Protein AF-X8AHT6-F1 (afdb_monomer_lite)

Structure (mmCIF, N/CA/C/O backbone):
data_AF-X8AHT6-F1
#
_entry.id   AF-X8AHT6-F1
#
loop_
_atom_site.group_PDB
_atom_site.id
_atom_site.type_symbol
_atom_site.label_atom_id
_atom_site.label_alt_id
_atom_site.label_comp_id
_atom_site.label_asym_id
_atom_site.label_entity_id
_atom_site.label_seq_id
_atom_site.pdbx_PDB_ins_code
_atom_site.Cartn_x
_atom_site.Cartn_y
_atom_site.Cartn_z
_atom_site.occupancy
_atom_site.B_iso_or_equiv
_atom_site.auth_seq_id
_atom_site.auth_comp_id
_atom_site.auth_asym_id
_atom_site.auth_atom_id
_atom_site.pdbx_PDB_model_num
ATOM 1 N N . MET A 1 1 ? -13.098 -7.700 14.464 1.00 68.19 1 MET A N 1
ATOM 2 C CA . MET A 1 1 ? -12.320 -6.546 14.954 1.00 68.19 1 MET A CA 1
ATOM 3 C C . MET A 1 1 ? -13.299 -5.420 15.239 1.00 68.19 1 MET A C 1
ATOM 5 O O . MET A 1 1 ? -14.222 -5.259 14.447 1.00 68.19 1 MET A O 1
ATOM 9 N N . ASP A 1 2 ? -13.173 -4.730 16.371 1.00 85.50 2 ASP A N 1
ATOM 10 C CA . ASP A 1 2 ? -14.051 -3.605 16.719 1.00 85.50 2 ASP A CA 1
ATOM 11 C C . ASP A 1 2 ? -13.614 -2.294 16.030 1.00 85.50 2 ASP A C 1
ATOM 13 O O . ASP A 1 2 ? -12.511 -2.181 15.488 1.00 85.50 2 ASP A O 1
ATOM 17 N N . THR A 1 3 ? -14.521 -1.315 15.998 1.00 87.50 3 THR A N 1
ATOM 18 C CA . THR A 1 3 ? -14.317 -0.032 15.306 1.00 87.50 3 THR A CA 1
ATOM 19 C C . THR A 1 3 ? -13.232 0.820 15.963 1.00 87.50 3 THR A C 1
ATOM 21 O O . THR A 1 3 ? -12.487 1.497 15.257 1.00 87.50 3 THR A O 1
ATOM 24 N N . GLU A 1 4 ? -13.118 0.789 17.293 1.00 89.31 4 GLU A N 1
ATOM 25 C CA . GLU A 1 4 ? -12.125 1.579 18.032 1.00 89.31 4 GLU A CA 1
ATOM 26 C C . GLU A 1 4 ? -10.701 1.088 17.757 1.00 89.31 4 GLU A C 1
ATOM 28 O O . GLU A 1 4 ? -9.827 1.891 17.431 1.00 89.31 4 GLU A O 1
ATOM 33 N N . SER A 1 5 ? -10.472 -0.228 17.778 1.00 87.12 5 SER A N 1
ATOM 34 C CA . SER A 1 5 ? -9.174 -0.818 17.433 1.00 87.12 5 SER A CA 1
ATOM 35 C C . SER A 1 5 ? -8.767 -0.471 16.003 1.00 87.12 5 SER A C 1
ATOM 37 O O . SER A 1 5 ? -7.596 -0.205 15.737 1.00 87.12 5 SER A O 1
ATOM 39 N N . TRP A 1 6 ? -9.728 -0.437 15.073 1.00 89.06 6 TRP A N 1
ATOM 40 C CA . TRP A 1 6 ? -9.459 -0.046 13.690 1.00 89.06 6 TRP A CA 1
ATOM 41 C C . TRP A 1 6 ? -9.088 1.436 13.559 1.00 89.06 6 TRP A C 1
ATOM 43 O O . TRP A 1 6 ? -8.184 1.777 12.800 1.00 89.06 6 TRP A O 1
ATOM 53 N N . GLN A 1 7 ? -9.736 2.320 14.322 1.00 90.38 7 GLN A N 1
ATOM 54 C CA . GLN A 1 7 ? -9.391 3.745 14.354 1.00 90.38 7 GLN A CA 1
ATOM 55 C C . GLN A 1 7 ? -7.998 3.985 14.942 1.00 90.38 7 GLN A C 1
ATOM 57 O O . GLN A 1 7 ? -7.235 4.784 14.401 1.00 90.38 7 GLN A O 1
ATOM 62 N N . LEU A 1 8 ? -7.641 3.268 16.011 1.00 91.56 8 LEU A N 1
ATOM 63 C CA . LEU A 1 8 ? -6.303 3.334 16.600 1.00 91.56 8 LEU A CA 1
ATOM 64 C C . LEU A 1 8 ? -5.229 2.849 15.620 1.00 91.56 8 LEU A C 1
ATOM 66 O O . LEU A 1 8 ? -4.181 3.485 15.500 1.00 91.56 8 LEU A O 1
ATOM 70 N N . LEU A 1 9 ? -5.501 1.768 14.882 1.00 90.31 9 LEU A N 1
ATOM 71 C CA . LEU A 1 9 ? -4.623 1.293 13.814 1.00 90.31 9 LEU A CA 1
ATOM 72 C C . LEU A 1 9 ? -4.476 2.341 12.703 1.00 90.31 9 LEU A C 1
ATOM 74 O O . LEU A 1 9 ? -3.355 2.626 12.286 1.00 90.31 9 LEU A O 1
ATOM 78 N N . GLU A 1 10 ? -5.581 2.927 12.231 1.00 92.56 10 GLU A N 1
ATOM 79 C CA . GLU A 1 10 ? -5.544 3.978 11.208 1.00 92.56 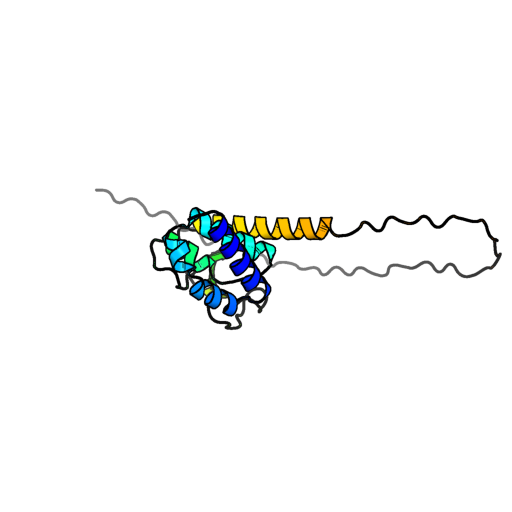10 GLU A CA 1
ATOM 80 C C . GLU A 1 10 ? -4.659 5.152 11.646 1.00 92.56 10 GLU A C 1
ATOM 82 O O . GLU A 1 10 ? -3.808 5.596 10.873 1.00 92.56 10 GLU A O 1
ATOM 87 N N . GLU A 1 11 ? -4.829 5.635 12.876 1.00 92.81 11 GLU A N 1
ATOM 88 C CA . GLU A 1 11 ? -4.050 6.754 13.406 1.00 92.81 11 GLU A CA 1
ATOM 89 C C . GLU A 1 11 ? -2.565 6.395 13.556 1.00 92.81 11 GLU A C 1
ATOM 91 O O . GLU A 1 11 ? -1.692 7.180 13.174 1.00 92.81 11 GLU A O 1
ATOM 96 N N . ALA A 1 12 ? -2.258 5.186 14.035 1.00 91.62 12 ALA A N 1
ATOM 97 C CA . ALA A 1 12 ? -0.885 4.698 14.130 1.00 91.62 12 ALA A CA 1
ATOM 98 C C . ALA A 1 12 ? -0.210 4.641 12.750 1.00 91.62 12 ALA A C 1
ATOM 100 O O . ALA A 1 12 ? 0.881 5.185 12.571 1.00 91.62 12 ALA A O 1
ATOM 101 N N . VAL A 1 13 ? -0.878 4.054 11.751 1.00 91.88 13 VAL A N 1
ATOM 102 C CA . VAL A 1 13 ? -0.367 3.968 10.374 1.00 91.88 13 VAL A CA 1
ATOM 103 C C . VAL A 1 13 ? -0.193 5.362 9.768 1.00 91.88 13 VAL A C 1
ATOM 105 O O . VAL A 1 13 ? 0.850 5.654 9.178 1.00 91.88 13 VAL A O 1
ATOM 108 N N . ARG A 1 14 ? -1.173 6.256 9.948 1.00 93.06 14 ARG A N 1
ATOM 109 C CA . ARG A 1 14 ? -1.113 7.648 9.479 1.00 93.06 14 ARG A CA 1
ATOM 110 C C . ARG A 1 14 ? 0.088 8.387 10.065 1.00 93.06 14 ARG A C 1
ATOM 112 O O . ARG A 1 14 ? 0.812 9.066 9.330 1.00 93.06 14 ARG A O 1
ATOM 119 N N . LYS A 1 15 ? 0.316 8.252 11.373 1.00 92.94 15 LYS A N 1
ATOM 120 C CA . LYS A 1 15 ? 1.453 8.862 12.065 1.00 92.94 15 LYS A CA 1
ATOM 121 C C . LYS A 1 15 ? 2.776 8.360 11.491 1.00 92.94 15 LYS A C 1
ATOM 123 O O . LYS A 1 15 ? 3.603 9.181 11.104 1.00 92.94 15 LYS A O 1
ATOM 128 N N . THR A 1 16 ? 2.933 7.044 11.350 1.00 92.19 16 THR A N 1
ATOM 129 C CA . THR A 1 16 ? 4.130 6.424 10.760 1.00 92.19 16 THR A CA 1
ATOM 130 C C . THR A 1 16 ? 4.391 6.934 9.342 1.00 92.19 16 THR A C 1
ATOM 132 O O . THR A 1 16 ? 5.509 7.337 9.025 1.00 92.19 16 THR A O 1
ATOM 135 N N . MET A 1 17 ? 3.357 7.002 8.498 1.00 92.81 17 MET A N 1
ATOM 136 C CA . MET A 1 17 ? 3.477 7.498 7.122 1.00 92.81 17 MET A CA 1
ATOM 137 C C . MET A 1 17 ? 3.821 8.986 7.045 1.00 92.81 17 MET A C 1
ATOM 139 O O . MET A 1 17 ? 4.443 9.410 6.079 1.00 92.81 17 MET A O 1
ATOM 143 N N . THR A 1 18 ? 3.468 9.787 8.048 1.00 90.69 18 THR A N 1
ATOM 144 C CA . THR A 1 18 ? 3.841 11.211 8.084 1.00 90.69 18 THR A CA 1
ATOM 145 C C . THR A 1 18 ? 5.335 11.406 8.377 1.00 90.69 18 THR A C 1
ATOM 147 O O . THR A 1 18 ? 5.903 12.432 8.008 1.00 90.69 18 THR A O 1
ATOM 150 N N . THR A 1 19 ? 5.983 10.432 9.024 1.00 88.69 19 THR A N 1
ATOM 151 C CA . THR A 1 19 ? 7.382 10.529 9.475 1.00 88.69 19 THR A CA 1
ATOM 152 C C . THR A 1 19 ? 8.367 9.665 8.691 1.00 88.69 19 THR A C 1
ATOM 154 O O . THR A 1 19 ? 9.566 9.909 8.782 1.00 88.69 19 THR A O 1
ATOM 157 N N . ALA A 1 20 ? 7.891 8.662 7.949 1.00 87.19 20 ALA A N 1
ATOM 158 C CA . ALA A 1 20 ? 8.721 7.703 7.226 1.00 87.19 20 ALA A CA 1
ATOM 159 C C . ALA A 1 20 ? 8.249 7.512 5.776 1.00 87.19 20 ALA A C 1
ATOM 161 O O . ALA A 1 20 ? 7.063 7.617 5.456 1.00 87.19 20 ALA A O 1
ATOM 162 N N . SER A 1 21 ? 9.190 7.182 4.892 1.00 85.50 21 SER A N 1
ATOM 163 C CA . SER A 1 21 ? 8.929 6.812 3.496 1.00 85.50 21 SER A CA 1
ATOM 164 C C . SER A 1 21 ? 9.966 5.793 3.012 1.00 85.50 21 SER A C 1
ATOM 166 O O . SER A 1 21 ? 10.922 5.490 3.727 1.00 85.50 21 SER A O 1
ATOM 168 N N . GLY A 1 22 ? 9.756 5.223 1.828 1.00 83.81 22 GLY A N 1
ATOM 169 C CA . GLY A 1 22 ? 10.650 4.242 1.223 1.00 83.81 22 GLY A CA 1
ATOM 170 C C . GLY A 1 22 ? 10.797 2.988 2.083 1.00 83.81 22 GLY A C 1
ATOM 171 O O . GLY A 1 22 ? 9.808 2.440 2.577 1.00 83.81 22 GLY A O 1
ATOM 172 N N . ARG A 1 23 ? 12.044 2.544 2.270 1.00 85.00 23 ARG A N 1
ATOM 173 C CA . ARG A 1 23 ? 12.391 1.381 3.093 1.00 85.00 23 ARG A CA 1
ATOM 174 C C . ARG A 1 23 ? 11.980 1.533 4.556 1.00 85.00 23 ARG A C 1
ATOM 176 O O . ARG A 1 23 ? 11.474 0.585 5.141 1.00 85.00 23 ARG A O 1
ATOM 183 N N . GLN A 1 24 ? 12.166 2.710 5.149 1.00 85.62 24 GLN A N 1
ATOM 184 C CA . GLN A 1 24 ? 11.843 2.917 6.564 1.00 85.62 24 GLN A CA 1
ATOM 185 C C . GLN A 1 24 ? 10.347 2.706 6.832 1.00 85.62 24 GLN A C 1
ATOM 187 O O . GLN A 1 24 ? 9.961 2.130 7.846 1.00 85.62 24 GLN A O 1
ATOM 192 N N . LEU A 1 25 ? 9.498 3.160 5.907 1.00 88.00 25 LEU A N 1
ATOM 193 C CA . LEU A 1 25 ? 8.060 2.925 5.995 1.00 88.00 25 LEU A CA 1
ATOM 194 C C . LEU A 1 25 ? 7.714 1.451 5.767 1.00 88.00 25 LEU A C 1
ATOM 196 O O . LEU A 1 25 ? 6.804 0.933 6.403 1.00 88.00 25 LEU A O 1
ATOM 200 N N . ASP A 1 26 ? 8.435 0.784 4.873 1.00 86.88 26 ASP A N 1
ATOM 201 C CA . ASP A 1 26 ? 8.268 -0.639 4.605 1.00 86.88 26 ASP A CA 1
ATOM 202 C C . ASP A 1 26 ? 8.552 -1.515 5.835 1.00 86.88 26 ASP A C 1
ATOM 204 O O . ASP A 1 26 ? 7.732 -2.356 6.199 1.00 86.88 26 ASP A O 1
ATOM 208 N N . GLU A 1 27 ? 9.675 -1.262 6.514 1.00 89.12 27 GLU A N 1
ATOM 209 C CA . GLU A 1 27 ? 10.061 -1.942 7.756 1.00 89.12 27 GLU A CA 1
ATOM 210 C C . GLU A 1 27 ? 9.039 -1.676 8.866 1.00 89.12 27 GLU A C 1
ATOM 212 O O . GLU A 1 27 ? 8.538 -2.614 9.483 1.00 89.12 27 GLU A O 1
ATOM 217 N N . ALA A 1 28 ? 8.641 -0.414 9.054 1.00 91.06 28 ALA A N 1
ATOM 218 C CA . ALA A 1 28 ? 7.632 -0.066 10.046 1.00 91.06 28 ALA A CA 1
ATOM 219 C C . ALA A 1 28 ? 6.285 -0.751 9.757 1.00 91.06 28 ALA A C 1
ATOM 221 O O . ALA A 1 28 ? 5.647 -1.275 10.663 1.00 91.06 28 ALA A O 1
ATOM 222 N N . LEU A 1 29 ? 5.839 -0.803 8.497 1.00 90.31 29 LEU A N 1
ATOM 223 C CA . LEU A 1 29 ? 4.600 -1.500 8.138 1.00 90.31 29 LEU A CA 1
ATOM 224 C C . LEU A 1 29 ? 4.695 -3.011 8.375 1.00 90.31 29 LEU A C 1
ATOM 226 O O . LEU A 1 29 ? 3.708 -3.614 8.804 1.00 90.31 29 LEU A O 1
ATOM 230 N N . ALA A 1 30 ? 5.858 -3.619 8.135 1.00 89.88 30 ALA A N 1
ATOM 231 C CA . ALA A 1 30 ? 6.093 -5.020 8.466 1.00 89.88 30 ALA A CA 1
ATOM 232 C C . ALA A 1 30 ? 5.975 -5.268 9.981 1.00 89.88 30 ALA A C 1
ATOM 234 O O . ALA A 1 30 ? 5.280 -6.200 10.381 1.00 89.88 30 ALA A O 1
ATOM 235 N N . GLU A 1 31 ? 6.559 -4.403 10.817 1.00 90.00 31 GLU A N 1
ATOM 236 C CA . GLU A 1 31 ? 6.435 -4.463 12.285 1.00 90.00 31 GLU A CA 1
ATOM 237 C C . GLU A 1 31 ? 4.994 -4.257 12.773 1.00 90.00 31 GLU A C 1
ATOM 239 O O . GLU A 1 31 ? 4.562 -4.895 13.731 1.00 90.00 31 GLU A O 1
ATOM 244 N N . LEU A 1 32 ? 4.219 -3.412 12.085 1.00 89.88 32 LEU A N 1
ATOM 245 C CA . LEU A 1 32 ? 2.790 -3.210 12.346 1.00 89.88 32 LEU A CA 1
ATOM 246 C C . LEU A 1 32 ? 1.908 -4.395 11.891 1.00 89.88 32 LEU A C 1
ATOM 248 O O . LEU A 1 32 ? 0.687 -4.337 12.043 1.00 89.88 32 LEU A O 1
ATOM 252 N N . GLY A 1 33 ? 2.488 -5.460 11.329 1.00 91.06 33 GLY A N 1
ATOM 253 C CA . GLY A 1 33 ? 1.755 -6.660 10.918 1.00 91.06 33 GLY A CA 1
ATOM 254 C C . GLY A 1 33 ? 1.080 -6.540 9.550 1.00 91.06 33 GLY A C 1
ATOM 255 O O . GLY A 1 33 ? 0.056 -7.176 9.305 1.00 91.06 33 GLY A O 1
ATOM 256 N N . TRP A 1 34 ? 1.625 -5.732 8.633 1.00 92.81 34 TRP A N 1
ATOM 257 C CA . TRP A 1 34 ? 1.082 -5.562 7.276 1.00 92.81 34 TRP A CA 1
ATOM 258 C C . TRP A 1 34 ? 0.832 -6.886 6.542 1.00 92.81 34 TRP A C 1
ATOM 260 O O . TRP A 1 34 ? -0.240 -7.067 5.966 1.00 92.81 34 TRP A O 1
ATOM 270 N N . LEU A 1 35 ? 1.790 -7.817 6.575 1.00 91.06 35 LEU A N 1
ATOM 271 C CA . LEU A 1 35 ? 1.681 -9.095 5.860 1.00 91.06 35 LEU A CA 1
ATOM 272 C C . LEU A 1 35 ? 0.557 -9.975 6.428 1.00 91.06 35 LEU A C 1
ATOM 274 O O . LEU A 1 35 ? -0.199 -10.590 5.669 1.00 91.06 35 LEU A O 1
ATOM 278 N N . ASP A 1 36 ? 0.398 -9.974 7.751 1.00 90.62 36 ASP A N 1
ATOM 279 C CA . ASP A 1 36 ? -0.675 -10.695 8.433 1.00 90.62 36 ASP A CA 1
ATOM 280 C C . ASP A 1 36 ? -2.039 -10.076 8.115 1.00 90.62 36 ASP A C 1
ATOM 282 O O . ASP A 1 36 ? -2.993 -10.794 7.812 1.00 90.62 36 ASP A O 1
ATOM 286 N N . MET A 1 37 ? -2.133 -8.742 8.114 1.00 92.44 37 MET A N 1
ATOM 287 C CA . MET A 1 37 ? -3.354 -8.024 7.739 1.00 92.44 37 MET A CA 1
ATOM 288 C C . MET A 1 37 ? -3.733 -8.251 6.275 1.00 92.44 37 MET A C 1
ATOM 290 O O . MET A 1 37 ? -4.909 -8.446 5.972 1.00 92.44 37 MET A O 1
ATOM 294 N N . LEU A 1 38 ? -2.754 -8.253 5.367 1.00 92.25 38 LEU A N 1
ATOM 295 C CA . LEU A 1 38 ? -2.974 -8.536 3.951 1.00 92.25 38 LEU A CA 1
ATOM 296 C C . LEU A 1 38 ? -3.486 -9.965 3.743 1.00 92.25 38 LEU A C 1
ATOM 298 O O . LEU A 1 38 ? -4.348 -10.183 2.900 1.00 92.25 38 LEU A O 1
ATOM 302 N N . THR A 1 39 ? -2.990 -10.917 4.533 1.00 91.62 39 THR A N 1
ATOM 303 C CA . THR A 1 39 ? -3.402 -12.323 4.456 1.00 91.62 39 THR A CA 1
ATOM 304 C C . THR A 1 39 ? -4.796 -12.550 5.039 1.00 91.62 39 THR A C 1
ATOM 306 O O . THR A 1 39 ? -5.588 -13.293 4.465 1.00 91.62 39 THR A O 1
ATOM 309 N N . GLN A 1 40 ? -5.115 -11.912 6.166 1.00 91.31 40 GLN A N 1
ATOM 310 C CA . GLN A 1 40 ? -6.373 -12.142 6.882 1.00 91.31 40 GLN A CA 1
ATOM 311 C C . GLN A 1 40 ? -7.533 -11.276 6.372 1.00 91.31 40 GLN A C 1
ATOM 313 O O . GLN A 1 40 ? -8.673 -11.736 6.334 1.00 91.31 40 GLN A O 1
ATOM 318 N N . MET A 1 41 ? -7.274 -10.013 6.016 1.00 91.31 41 MET A N 1
ATOM 319 C CA . MET A 1 41 ? -8.303 -9.010 5.706 1.00 91.31 41 MET A CA 1
ATOM 320 C C . MET A 1 41 ? -7.887 -8.067 4.555 1.00 91.31 41 MET A C 1
ATOM 322 O O . MET A 1 41 ? -7.877 -6.840 4.729 1.00 91.31 41 MET A O 1
ATOM 326 N N . PRO A 1 42 ? -7.585 -8.588 3.349 1.00 90.62 42 PRO A N 1
ATOM 327 C CA . PRO A 1 42 ? -7.095 -7.775 2.232 1.00 90.62 42 PRO A CA 1
ATOM 328 C C . PRO A 1 42 ? -8.076 -6.668 1.815 1.00 90.62 42 PRO A C 1
ATOM 330 O O . PRO A 1 42 ? -7.651 -5.557 1.493 1.00 90.62 42 PRO A O 1
ATOM 333 N N . ASP A 1 43 ? -9.384 -6.931 1.876 1.00 90.44 43 ASP A N 1
ATOM 334 C CA . ASP A 1 43 ? -10.428 -5.981 1.468 1.00 90.44 43 ASP A CA 1
ATOM 335 C C . ASP A 1 43 ? -10.551 -4.760 2.392 1.00 90.44 43 ASP A C 1
ATOM 337 O O . ASP A 1 43 ? -11.115 -3.746 1.989 1.00 90.44 43 ASP A O 1
ATOM 341 N N . SER A 1 44 ? -10.014 -4.822 3.615 1.00 91.56 44 SER A N 1
ATOM 342 C CA . SER A 1 44 ? -9.981 -3.688 4.553 1.00 91.56 44 SER A CA 1
ATOM 343 C C . SER A 1 44 ? -8.584 -3.077 4.668 1.00 91.56 44 SER A C 1
ATOM 345 O O . SER A 1 44 ? -8.445 -1.852 4.662 1.00 91.56 44 SER A O 1
ATOM 347 N N . ALA A 1 45 ? -7.543 -3.913 4.705 1.00 92.62 45 ALA A N 1
ATOM 348 C CA . ALA A 1 45 ? -6.159 -3.473 4.849 1.00 92.62 45 ALA A CA 1
ATOM 349 C C . ALA A 1 45 ? -5.658 -2.697 3.620 1.00 92.62 45 ALA A C 1
ATOM 351 O O . ALA A 1 45 ? -5.064 -1.627 3.764 1.00 92.62 45 ALA A O 1
ATOM 352 N N . VAL A 1 46 ? -5.935 -3.190 2.404 1.00 94.31 46 VAL A N 1
ATOM 353 C CA . VAL A 1 46 ? -5.458 -2.551 1.166 1.00 94.31 46 VAL A CA 1
ATOM 354 C C . VAL A 1 46 ? -6.053 -1.149 0.988 1.00 94.31 46 VAL A C 1
ATOM 356 O O . VAL A 1 46 ? -5.272 -0.216 0.782 1.00 94.31 46 VAL A O 1
ATOM 359 N N . PRO A 1 47 ? -7.383 -0.931 1.096 1.00 94.88 47 PRO A N 1
ATOM 360 C CA . PRO A 1 47 ? -7.938 0.416 0.995 1.00 94.88 47 PRO A CA 1
ATOM 361 C C . PRO A 1 47 ? -7.401 1.371 2.058 1.00 94.88 47 PRO A C 1
ATOM 363 O O . PRO A 1 47 ? -7.138 2.525 1.733 1.00 94.88 47 PRO A O 1
ATOM 366 N N . LEU A 1 48 ? -7.216 0.909 3.301 1.00 93.12 48 LEU A N 1
ATOM 367 C CA . LEU A 1 48 ? -6.685 1.733 4.388 1.00 93.12 48 LEU A CA 1
ATOM 368 C C . LEU A 1 48 ? -5.269 2.223 4.067 1.00 93.12 48 LEU A C 1
ATOM 370 O O . LEU A 1 48 ? -5.042 3.428 3.969 1.00 93.12 48 LEU A O 1
ATOM 374 N N . VAL A 1 49 ? -4.334 1.292 3.868 1.00 93.94 49 VAL A N 1
ATOM 375 C CA . VAL A 1 49 ? -2.908 1.598 3.693 1.00 93.94 49 VAL A CA 1
ATOM 376 C C . VAL A 1 49 ? -2.682 2.431 2.434 1.00 93.94 49 VAL A C 1
ATOM 378 O O . VAL A 1 49 ? -2.030 3.470 2.497 1.00 93.94 49 VAL A O 1
ATOM 381 N N . PHE A 1 50 ? -3.270 2.048 1.295 1.00 95.31 50 PHE A N 1
ATOM 382 C CA . PHE A 1 50 ? -3.063 2.782 0.043 1.00 95.31 50 PHE A CA 1
ATOM 383 C C . PHE A 1 50 ? -3.722 4.161 0.050 1.00 95.31 50 PHE A C 1
ATOM 385 O O . PHE A 1 50 ? -3.135 5.112 -0.466 1.00 95.31 50 PHE A O 1
ATOM 392 N N . ARG A 1 51 ? -4.898 4.314 0.673 1.00 94.94 51 ARG A N 1
ATOM 393 C CA . ARG A 1 51 ? -5.502 5.639 0.860 1.00 94.94 51 ARG A CA 1
ATOM 394 C C . ARG A 1 51 ? -4.597 6.536 1.703 1.00 94.94 51 ARG A C 1
ATOM 396 O O . ARG A 1 51 ? -4.367 7.677 1.308 1.00 94.94 51 ARG A O 1
ATOM 403 N N . LEU A 1 52 ? -4.068 6.032 2.820 1.00 93.94 52 LEU A N 1
ATOM 404 C CA . LEU A 1 52 ? -3.184 6.800 3.701 1.00 93.94 52 LEU A CA 1
ATOM 405 C C . LEU A 1 52 ? -1.876 7.197 3.004 1.00 93.94 52 LEU A C 1
ATOM 407 O O . LEU A 1 52 ? -1.516 8.369 3.070 1.00 93.94 52 LEU A O 1
ATOM 411 N N . LEU A 1 53 ? -1.249 6.290 2.241 1.00 92.94 53 LEU A N 1
ATOM 412 C CA . LEU A 1 53 ? -0.086 6.608 1.394 1.00 92.94 53 LEU A CA 1
ATOM 413 C C . LEU A 1 53 ? -0.377 7.783 0.449 1.00 92.94 53 LEU A C 1
ATOM 415 O O . LEU A 1 53 ? 0.473 8.638 0.204 1.00 92.94 53 LEU A O 1
ATOM 419 N N . GLY A 1 54 ? -1.601 7.853 -0.077 1.00 91.75 54 GLY A N 1
ATOM 420 C CA . GLY A 1 54 ? -2.031 8.946 -0.946 1.00 91.75 54 GLY A CA 1
ATOM 421 C C . GLY A 1 54 ? -2.239 10.254 -0.225 1.00 91.75 54 GLY A C 1
ATOM 422 O O . GLY A 1 54 ? -1.857 11.301 -0.746 1.00 91.75 54 GLY A O 1
ATOM 423 N N . GLU A 1 55 ? -2.838 10.188 0.958 1.00 93.50 55 GLU A N 1
ATOM 424 C CA . GLU A 1 55 ? -3.111 11.356 1.786 1.00 93.50 55 GLU A CA 1
ATOM 425 C C . GLU A 1 55 ? -1.817 12.005 2.300 1.00 93.50 55 GLU A C 1
ATOM 427 O O . GLU A 1 55 ? -1.705 13.235 2.296 1.00 93.50 55 GLU A O 1
ATOM 432 N N . THR A 1 56 ? -0.830 11.196 2.700 1.00 91.44 56 THR A N 1
ATOM 433 C CA . THR A 1 56 ? 0.466 11.680 3.201 1.00 91.44 56 THR A CA 1
ATOM 434 C C . THR A 1 56 ? 1.457 11.993 2.082 1.00 91.44 56 THR A C 1
ATOM 436 O O . THR A 1 56 ? 2.329 12.837 2.265 1.00 91.44 56 THR A O 1
ATOM 439 N N . GLY A 1 57 ? 1.306 11.372 0.908 1.00 86.75 57 GLY A N 1
ATOM 440 C CA . GLY A 1 57 ? 2.275 11.460 -0.188 1.00 86.75 57 GLY A CA 1
ATOM 441 C C . GLY A 1 57 ? 3.502 10.562 0.009 1.00 86.75 57 GLY A C 1
ATOM 442 O O . GLY A 1 57 ? 4.501 10.725 -0.689 1.00 86.75 57 GLY A O 1
ATOM 443 N N . SER A 1 58 ? 3.434 9.623 0.952 1.00 87.62 58 SER A N 1
ATOM 444 C CA . SER A 1 58 ? 4.508 8.671 1.236 1.00 87.62 58 SER A CA 1
ATOM 445 C C . SER A 1 58 ? 4.492 7.534 0.219 1.00 87.62 58 SER A C 1
ATOM 447 O O . SER A 1 58 ? 3.473 7.235 -0.403 1.00 87.62 58 SER A O 1
ATOM 449 N N . HIS A 1 59 ? 5.634 6.881 0.045 1.00 85.19 59 HIS A N 1
ATOM 450 C CA . HIS A 1 59 ? 5.794 5.775 -0.890 1.00 85.19 59 HIS A CA 1
ATOM 451 C C . HIS A 1 59 ? 6.464 4.598 -0.184 1.00 85.19 59 HIS A C 1
ATOM 453 O O . HIS A 1 59 ? 7.303 4.806 0.685 1.00 85.19 59 HIS A O 1
ATOM 459 N N . ALA A 1 60 ? 6.092 3.376 -0.553 1.00 85.50 60 ALA A N 1
ATOM 460 C CA . ALA A 1 60 ? 6.701 2.137 -0.076 1.00 85.50 60 ALA A CA 1
ATOM 461 C C . ALA A 1 60 ? 6.461 1.023 -1.113 1.00 85.50 60 ALA A C 1
ATOM 463 O O . ALA A 1 60 ? 5.446 1.066 -1.820 1.00 85.50 60 ALA A O 1
ATOM 464 N N . PRO A 1 61 ? 7.332 0.003 -1.198 1.00 85.62 61 PRO A N 1
ATOM 465 C CA . PRO A 1 61 ? 7.203 -1.111 -2.141 1.00 85.62 61 PRO A CA 1
ATOM 466 C C . PRO A 1 61 ? 6.074 -2.108 -1.791 1.00 85.62 61 PRO A C 1
ATOM 468 O O . PRO A 1 61 ? 6.045 -3.215 -2.324 1.00 85.62 61 PRO A O 1
ATOM 471 N N . VAL A 1 62 ? 5.093 -1.722 -0.966 1.00 89.69 62 VAL A N 1
ATOM 472 C CA . VAL A 1 62 ? 3.968 -2.564 -0.502 1.00 89.69 62 VAL A CA 1
ATOM 473 C C . VAL A 1 62 ? 3.018 -3.017 -1.617 1.00 89.69 62 VAL A C 1
ATOM 475 O O . VAL A 1 62 ? 2.242 -3.957 -1.451 1.00 89.69 62 VAL A O 1
ATOM 478 N N . ILE A 1 63 ? 3.085 -2.392 -2.797 1.00 89.69 63 ILE A N 1
ATOM 479 C CA . ILE A 1 63 ? 2.368 -2.862 -3.992 1.00 89.69 63 ILE A CA 1
ATOM 480 C C . ILE A 1 63 ? 2.861 -4.237 -4.457 1.00 89.69 63 ILE A C 1
ATOM 482 O O . ILE A 1 63 ? 2.067 -5.014 -4.991 1.00 89.69 63 ILE A O 1
ATOM 486 N N . ASN A 1 64 ? 4.136 -4.559 -4.211 1.00 90.00 64 ASN A N 1
ATOM 487 C CA . ASN A 1 64 ? 4.689 -5.878 -4.501 1.00 90.00 64 ASN A CA 1
ATOM 488 C C . ASN A 1 64 ? 3.948 -6.950 -3.697 1.00 90.00 64 ASN A C 1
ATOM 490 O O . ASN A 1 64 ? 3.577 -7.975 -4.259 1.00 90.00 64 ASN A O 1
ATOM 494 N N . ASP A 1 65 ? 3.654 -6.673 -2.425 1.00 90.50 65 ASP A N 1
ATOM 495 C CA . ASP A 1 65 ? 2.970 -7.602 -1.523 1.00 90.50 65 ASP A CA 1
ATOM 496 C C . ASP A 1 65 ? 1.546 -7.893 -1.996 1.00 90.50 65 ASP A C 1
ATOM 498 O O . ASP A 1 65 ? 1.143 -9.049 -2.066 1.00 90.50 65 ASP A O 1
ATOM 502 N N . VAL A 1 66 ? 0.807 -6.862 -2.422 1.00 91.62 66 VAL A N 1
ATOM 503 C CA . VAL A 1 66 ? -0.555 -7.021 -2.963 1.00 91.62 66 VAL A CA 1
ATOM 504 C C . VAL A 1 66 ? -0.558 -7.872 -4.235 1.00 91.62 66 VAL A C 1
ATOM 506 O O . VAL A 1 66 ? -1.445 -8.704 -4.429 1.00 91.62 66 VAL A O 1
ATOM 509 N N . VAL A 1 67 ? 0.421 -7.667 -5.121 1.00 90.81 67 VAL A N 1
ATOM 510 C CA . VAL A 1 67 ? 0.530 -8.432 -6.372 1.00 90.81 67 VAL A CA 1
ATOM 511 C C . VAL A 1 67 ? 0.974 -9.872 -6.106 1.00 90.81 67 VAL A C 1
ATOM 513 O O . VAL A 1 67 ? 0.435 -10.785 -6.730 1.00 90.81 67 VAL A O 1
ATOM 516 N N . LEU A 1 68 ? 1.907 -10.091 -5.175 1.00 88.88 68 LEU A N 1
ATOM 517 C CA . LEU A 1 68 ? 2.357 -11.423 -4.762 1.00 88.88 68 LEU A CA 1
ATOM 518 C C . LEU A 1 68 ? 1.230 -12.209 -4.088 1.00 88.88 68 LEU A C 1
ATOM 520 O O . LEU A 1 68 ? 0.943 -13.328 -4.512 1.00 88.88 68 LEU A O 1
ATOM 524 N N . HIS A 1 69 ? 0.518 -11.587 -3.148 1.00 89.62 69 HIS A N 1
ATOM 525 C CA . HIS A 1 69 ? -0.635 -12.184 -2.479 1.00 89.62 69 HIS A CA 1
ATOM 526 C C . HIS A 1 69 ? -1.732 -12.568 -3.485 1.00 89.62 69 HIS A C 1
ATOM 528 O O . HIS A 1 69 ? -2.224 -13.694 -3.480 1.00 89.62 69 HIS A O 1
ATOM 534 N N . ALA A 1 70 ? -2.057 -11.682 -4.435 1.00 88.81 70 ALA A N 1
ATOM 535 C CA . ALA A 1 70 ? -3.024 -11.983 -5.494 1.00 88.81 70 ALA A CA 1
ATOM 536 C C . ALA A 1 70 ? -2.558 -13.087 -6.463 1.00 88.81 70 ALA A C 1
ATOM 538 O O . ALA A 1 70 ? -3.388 -13.731 -7.104 1.00 88.81 70 ALA A O 1
ATOM 539 N N . ALA A 1 71 ? -1.246 -13.300 -6.587 1.00 87.25 71 ALA A N 1
ATOM 540 C CA . ALA A 1 71 ? -0.653 -14.392 -7.354 1.00 87.25 71 ALA A CA 1
ATOM 541 C C . ALA A 1 71 ? -0.557 -15.711 -6.563 1.00 87.25 71 ALA A C 1
ATOM 543 O O . ALA A 1 71 ? -0.026 -16.683 -7.100 1.00 87.25 71 ALA A O 1
ATOM 544 N N . GLY A 1 72 ? -1.041 -15.753 -5.314 1.00 85.06 72 GLY A N 1
ATOM 545 C CA . GLY A 1 72 ? -0.924 -16.916 -4.430 1.00 85.06 72 GLY A CA 1
ATOM 546 C C . GLY A 1 72 ? 0.514 -17.197 -3.988 1.00 85.06 72 GLY A C 1
ATOM 547 O O . GLY A 1 72 ? 0.860 -18.347 -3.736 1.00 85.06 72 GLY A O 1
ATOM 548 N N . ARG A 1 73 ? 1.368 -16.168 -3.967 1.00 85.31 73 ARG A N 1
ATOM 549 C CA . ARG A 1 73 ? 2.768 -16.243 -3.536 1.00 85.31 73 ARG A CA 1
ATOM 550 C C . ARG A 1 73 ? 2.939 -15.549 -2.192 1.00 85.31 73 ARG A C 1
ATOM 552 O O . ARG A 1 73 ? 2.169 -14.649 -1.856 1.00 85.31 73 ARG A O 1
ATOM 559 N N . ASP A 1 74 ? 3.991 -15.927 -1.478 1.00 80.94 74 ASP A N 1
ATOM 560 C CA . ASP A 1 74 ? 4.344 -15.293 -0.212 1.00 80.94 74 ASP A CA 1
ATOM 561 C C . ASP A 1 74 ? 4.620 -13.796 -0.412 1.00 80.94 74 ASP A C 1
ATOM 563 O O . ASP A 1 74 ? 5.354 -13.381 -1.317 1.00 80.94 74 ASP A O 1
ATOM 567 N N . ALA A 1 75 ? 3.990 -12.980 0.431 1.00 78.50 75 ALA A N 1
ATOM 568 C CA . ALA A 1 75 ? 4.212 -11.542 0.480 1.00 78.50 75 ALA A CA 1
ATOM 569 C C . ALA A 1 75 ? 5.566 -11.224 1.154 1.00 78.50 75 ALA A C 1
ATOM 571 O O . ALA A 1 75 ? 6.148 -12.067 1.831 1.00 78.50 75 ALA A O 1
ATOM 572 N N . GLY A 1 76 ? 6.108 -10.021 0.940 1.00 74.94 76 GLY A N 1
ATOM 573 C CA . GLY A 1 76 ? 7.449 -9.625 1.397 1.00 74.94 76 GLY A CA 1
ATOM 574 C C . GLY A 1 76 ? 8.543 -9.768 0.330 1.00 74.94 76 GLY A C 1
ATOM 575 O O . GLY A 1 76 ? 9.654 -9.267 0.501 1.00 74.94 76 GLY A O 1
ATOM 576 N N . GLY A 1 77 ? 8.234 -10.394 -0.808 1.00 80.88 77 GLY A N 1
ATOM 577 C CA . GLY A 1 77 ? 9.146 -10.505 -1.946 1.00 80.88 77 GLY A CA 1
ATOM 578 C C . GLY A 1 77 ? 9.243 -9.237 -2.804 1.00 80.88 77 GLY A C 1
A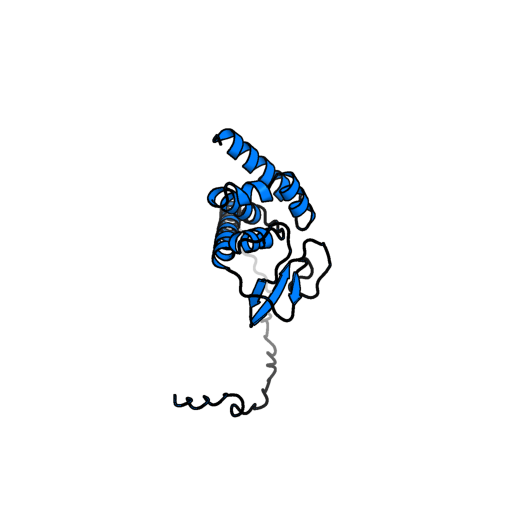TOM 579 O O . GLY A 1 77 ? 8.522 -8.253 -2.625 1.00 80.88 77 GLY A O 1
ATOM 580 N N . THR A 1 78 ? 10.130 -9.282 -3.797 1.00 82.62 78 THR A N 1
ATOM 581 C CA . THR A 1 78 ? 10.154 -8.331 -4.916 1.00 82.62 78 THR A CA 1
ATOM 582 C C . THR A 1 78 ? 9.659 -9.025 -6.176 1.00 82.62 78 THR A C 1
ATOM 584 O O . THR A 1 78 ? 9.924 -10.207 -6.401 1.00 82.62 78 THR A O 1
ATOM 587 N N . VAL A 1 79 ? 8.908 -8.302 -7.005 1.00 82.75 79 VAL A N 1
ATOM 588 C CA . VAL A 1 79 ? 8.316 -8.867 -8.217 1.00 82.75 79 VAL A CA 1
ATOM 589 C C . VAL A 1 79 ? 8.495 -7.913 -9.403 1.00 82.75 79 VAL A C 1
ATOM 591 O O . VAL A 1 79 ? 8.304 -6.706 -9.244 1.00 82.75 79 VAL A O 1
ATOM 594 N N . PRO A 1 80 ? 8.874 -8.412 -10.596 1.00 84.62 80 PRO A N 1
ATOM 595 C CA . PRO A 1 80 ? 8.845 -7.616 -11.816 1.00 84.62 80 PRO A CA 1
ATOM 596 C C . PRO A 1 80 ? 7.414 -7.191 -12.152 1.00 84.62 80 PRO A C 1
ATOM 598 O O . PRO A 1 80 ? 6.565 -8.023 -12.460 1.00 84.62 80 PRO A O 1
ATOM 601 N N . LEU A 1 81 ? 7.151 -5.891 -12.130 1.00 83.75 81 LEU A N 1
ATOM 602 C CA . LEU A 1 81 ? 5.887 -5.297 -12.535 1.00 83.75 81 LEU A CA 1
ATOM 603 C C . LEU A 1 81 ? 5.996 -4.754 -13.966 1.00 83.75 81 LEU A C 1
ATOM 605 O O . LEU A 1 81 ? 7.011 -4.151 -14.329 1.00 83.75 81 LEU A O 1
ATOM 609 N N . PRO A 1 82 ? 4.962 -4.936 -14.801 1.00 82.75 82 PRO A N 1
ATOM 610 C CA . PRO A 1 82 ? 4.959 -4.371 -16.138 1.00 82.75 82 PRO A CA 1
ATOM 611 C C . PRO A 1 82 ? 4.850 -2.848 -16.060 1.00 82.75 82 PRO A C 1
ATOM 613 O O . PRO A 1 82 ? 4.038 -2.289 -15.321 1.00 82.75 82 PRO A O 1
ATOM 616 N N . PHE A 1 83 ? 5.666 -2.185 -16.865 1.00 79.75 83 PHE A N 1
ATOM 617 C CA . PHE A 1 83 ? 5.762 -0.741 -16.984 1.00 79.75 83 PHE A CA 1
ATOM 618 C C . PHE A 1 83 ? 5.423 -0.295 -18.412 1.00 79.75 83 PHE A C 1
ATOM 620 O O . PHE A 1 83 ? 5.290 -1.096 -19.343 1.00 79.75 83 PHE A O 1
ATOM 627 N N . ALA A 1 84 ? 5.243 1.012 -18.595 1.00 79.19 84 ALA A N 1
ATOM 628 C CA . ALA A 1 84 ? 4.898 1.585 -19.888 1.00 79.19 84 ALA A CA 1
ATOM 629 C C . ALA A 1 84 ? 5.903 1.189 -20.991 1.00 79.19 84 ALA A C 1
ATOM 631 O O . ALA A 1 84 ? 7.099 0.999 -20.748 1.00 79.19 84 ALA A O 1
ATOM 632 N N . GLY A 1 85 ? 5.405 1.072 -22.225 1.00 76.44 85 GLY A N 1
ATOM 633 C CA . GLY A 1 85 ? 6.234 0.768 -23.396 1.00 76.44 85 GLY A CA 1
ATOM 634 C C . GLY A 1 85 ? 6.755 -0.672 -23.466 1.00 76.44 85 GLY A C 1
ATOM 635 O O . GLY A 1 85 ? 7.780 -0.899 -24.096 1.00 76.44 85 GLY A O 1
ATOM 636 N N . GLY A 1 86 ? 6.089 -1.632 -22.812 1.00 76.75 86 GLY A N 1
ATOM 637 C CA . GLY A 1 86 ? 6.489 -3.049 -22.832 1.00 76.75 86 GLY A CA 1
ATOM 638 C C . GLY A 1 86 ? 7.744 -3.354 -22.010 1.00 76.75 86 GLY A C 1
ATOM 639 O O . GLY A 1 86 ? 8.326 -4.425 -22.150 1.00 76.75 86 GLY A O 1
ATOM 640 N N . SER A 1 87 ? 8.168 -2.412 -21.168 1.00 81.12 87 SER A N 1
ATOM 641 C CA . SER A 1 87 ? 9.285 -2.600 -20.247 1.00 81.12 87 SER A CA 1
ATOM 642 C C . SER A 1 87 ? 8.801 -3.154 -18.911 1.00 81.12 87 SER A C 1
ATOM 644 O O . SER A 1 87 ? 7.617 -3.090 -18.593 1.00 81.12 87 SER A O 1
ATOM 646 N N . TRP A 1 88 ? 9.718 -3.699 -18.120 1.00 82.69 88 TRP A N 1
ATOM 647 C CA . TRP A 1 88 ? 9.424 -4.238 -16.797 1.00 82.69 88 TRP A CA 1
ATOM 648 C C . TRP A 1 88 ? 10.281 -3.534 -15.757 1.00 82.69 88 TRP A C 1
ATOM 650 O O . TRP A 1 88 ? 11.426 -3.160 -16.029 1.00 82.69 88 TRP A O 1
ATOM 660 N N . VAL A 1 89 ? 9.724 -3.341 -14.567 1.00 82.81 89 VAL A N 1
ATOM 661 C CA . VAL A 1 89 ? 10.404 -2.696 -13.448 1.00 82.81 89 VAL A CA 1
ATOM 662 C C . VAL A 1 89 ? 10.267 -3.526 -12.184 1.00 82.81 89 VAL A C 1
ATOM 664 O O . VAL A 1 89 ? 9.219 -4.096 -11.914 1.00 82.81 89 VAL A O 1
ATOM 667 N N . VAL A 1 90 ? 11.327 -3.585 -11.397 1.00 84.81 90 VAL A N 1
ATOM 668 C CA . VAL A 1 90 ? 11.324 -4.110 -10.037 1.00 84.81 90 VAL A CA 1
ATOM 669 C C . VAL A 1 90 ? 11.415 -2.914 -9.110 1.00 84.81 90 VAL A C 1
ATOM 671 O O . VAL A 1 90 ? 12.334 -2.108 -9.237 1.00 84.81 90 VAL A O 1
ATOM 674 N N . TRP A 1 91 ? 10.462 -2.796 -8.193 1.00 83.81 91 TRP A N 1
ATOM 675 C CA . TRP A 1 91 ? 10.588 -1.872 -7.075 1.00 83.81 91 TRP A CA 1
ATOM 676 C C . TRP A 1 91 ? 11.314 -2.601 -5.949 1.00 83.81 91 TRP A C 1
ATOM 678 O O . TRP A 1 91 ? 10.777 -3.550 -5.373 1.00 83.81 91 TRP A O 1
ATOM 688 N N . GLU A 1 92 ? 12.560 -2.215 -5.701 1.00 79.38 92 GLU A N 1
ATOM 689 C CA . GLU A 1 92 ? 13.397 -2.842 -4.686 1.00 79.38 92 GLU A CA 1
ATOM 690 C C . GLU A 1 92 ? 12.998 -2.367 -3.281 1.00 79.38 92 GLU A C 1
ATOM 692 O O . GLU A 1 92 ? 12.539 -1.241 -3.096 1.00 79.38 92 GLU A O 1
ATOM 697 N N . ARG A 1 93 ? 13.170 -3.240 -2.280 1.00 77.38 93 ARG A N 1
ATOM 698 C CA . ARG A 1 93 ? 12.975 -2.897 -0.854 1.00 77.38 93 ARG A CA 1
ATOM 699 C C . ARG A 1 93 ? 14.232 -2.291 -0.215 1.00 77.38 93 ARG A C 1
ATOM 701 O O . ARG A 1 93 ? 14.293 -2.049 0.985 1.00 77.38 93 ARG A O 1
ATOM 708 N N . THR A 1 94 ? 15.271 -2.091 -1.015 1.00 68.38 94 THR A N 1
ATOM 709 C CA . THR A 1 94 ? 16.536 -1.465 -0.636 1.00 68.38 94 THR A CA 1
ATOM 710 C C . THR A 1 94 ? 16.595 -0.058 -1.206 1.00 68.38 94 THR A C 1
ATOM 712 O O . THR A 1 94 ? 16.168 0.150 -2.338 1.00 68.38 94 THR A O 1
ATOM 715 N N . ASP A 1 95 ? 17.191 0.886 -0.475 1.00 61.41 95 ASP A N 1
ATOM 716 C CA . ASP A 1 95 ? 17.356 2.288 -0.903 1.00 61.41 95 ASP A CA 1
ATOM 717 C C . ASP A 1 95 ? 18.441 2.464 -1.989 1.00 61.41 95 ASP A C 1
ATOM 719 O O . ASP A 1 95 ? 19.174 3.452 -2.034 1.00 61.41 95 ASP A O 1
ATOM 723 N N . GLY A 1 96 ? 18.585 1.478 -2.876 1.00 55.75 96 GLY A N 1
ATOM 724 C CA . GLY A 1 96 ? 19.516 1.527 -3.991 1.00 55.75 96 GLY A CA 1
ATOM 725 C C . GLY A 1 96 ? 19.088 2.591 -4.998 1.00 55.75 96 GLY A C 1
ATOM 726 O O . GLY A 1 96 ? 18.063 2.449 -5.670 1.00 55.75 96 GLY A O 1
ATOM 727 N N . ALA A 1 97 ? 19.892 3.648 -5.136 1.00 51.19 97 ALA A N 1
ATOM 728 C CA . ALA A 1 97 ? 19.712 4.646 -6.184 1.00 51.19 97 ALA A CA 1
ATOM 729 C C . ALA A 1 97 ? 19.647 3.947 -7.546 1.00 51.19 97 ALA A C 1
ATOM 731 O O . ALA A 1 97 ? 20.551 3.193 -7.915 1.00 51.19 97 ALA A O 1
ATOM 732 N N . THR A 1 98 ? 18.570 4.187 -8.294 1.00 51.84 98 THR A N 1
ATOM 733 C CA . THR A 1 98 ? 18.362 3.512 -9.571 1.00 51.84 98 THR A CA 1
ATOM 734 C C . THR A 1 98 ? 18.254 4.490 -10.734 1.00 51.84 98 THR A C 1
ATOM 736 O O . THR A 1 98 ? 17.815 5.626 -10.598 1.00 51.84 98 THR A O 1
ATOM 739 N N . THR A 1 99 ? 18.657 4.039 -11.920 1.00 50.69 99 THR A N 1
ATOM 740 C CA . THR A 1 99 ? 18.729 4.806 -13.173 1.00 50.69 99 THR A CA 1
ATOM 741 C C . THR A 1 99 ? 17.369 5.095 -13.827 1.00 50.69 99 THR A C 1
ATOM 743 O O . THR A 1 99 ? 17.308 5.375 -15.026 1.00 50.69 99 THR A O 1
ATOM 746 N N . THR A 1 100 ? 16.258 5.015 -13.087 1.00 52.50 100 THR A N 1
ATOM 747 C CA . THR A 1 100 ? 14.912 5.267 -13.628 1.00 52.50 100 THR A CA 1
ATOM 748 C C . THR A 1 100 ? 14.220 6.460 -12.958 1.00 52.50 100 THR A C 1
ATOM 750 O O . THR A 1 100 ? 14.763 7.064 -12.038 1.00 52.50 100 THR A O 1
ATOM 753 N N . LEU A 1 101 ? 13.078 6.861 -13.541 1.00 47.97 101 LEU A N 1
ATOM 754 C CA . LEU A 1 101 ? 12.307 8.091 -13.297 1.00 47.97 101 LEU A CA 1
ATOM 755 C C . LEU A 1 101 ? 12.503 8.695 -11.896 1.00 47.97 101 LEU A C 1
ATOM 757 O O . LEU A 1 101 ? 11.962 8.200 -10.915 1.00 47.97 101 LEU A O 1
ATOM 761 N N .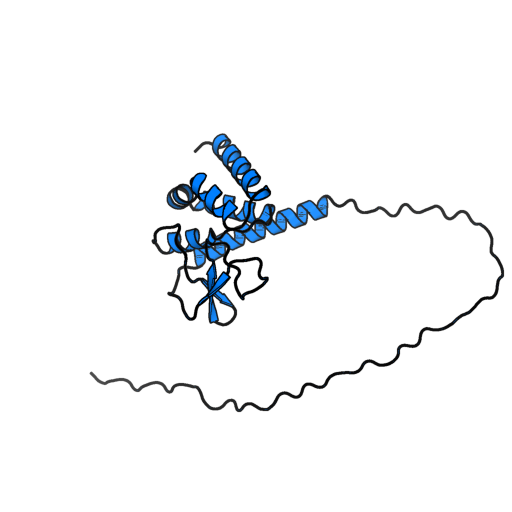 GLY A 1 102 ? 13.228 9.813 -11.843 1.00 52.88 102 GLY A N 1
ATOM 762 C CA . GLY A 1 102 ? 13.271 10.701 -10.683 1.00 52.88 102 GLY A CA 1
ATOM 763 C C . GLY A 1 102 ? 14.406 10.470 -9.688 1.00 52.88 102 GLY A C 1
ATOM 764 O O . GLY A 1 102 ? 14.609 11.347 -8.864 1.00 52.88 102 GLY A O 1
ATOM 765 N N . GLY A 1 103 ? 15.162 9.366 -9.753 1.00 57.16 103 GLY A N 1
ATOM 766 C CA . GLY A 1 103 ? 16.324 9.108 -8.879 1.00 57.16 103 GLY A CA 1
ATOM 767 C C . GLY A 1 103 ? 16.016 8.913 -7.383 1.00 57.16 103 GLY A C 1
ATOM 768 O O . GLY A 1 103 ? 16.828 8.325 -6.678 1.00 57.16 103 GLY A O 1
ATOM 769 N N . GLU A 1 104 ? 14.845 9.352 -6.916 1.00 59.34 104 GLU A N 1
ATOM 770 C CA . GLU A 1 104 ? 14.382 9.225 -5.529 1.00 59.34 104 GLU A CA 1
ATOM 771 C C . GLU A 1 104 ? 13.693 7.887 -5.232 1.00 59.34 104 GLU A C 1
ATOM 773 O O . GLU A 1 104 ? 13.564 7.510 -4.074 1.00 59.34 104 GLU A O 1
ATOM 778 N N . LEU A 1 105 ? 13.263 7.145 -6.260 1.00 65.88 105 LEU A N 1
ATOM 779 C CA . LEU A 1 105 ? 12.591 5.856 -6.092 1.00 65.88 105 LEU A CA 1
ATOM 780 C C . LEU A 1 105 ? 13.527 4.694 -6.475 1.00 65.88 105 LEU A C 1
ATOM 782 O O . LEU A 1 105 ? 14.087 4.715 -7.579 1.00 65.88 105 LEU A O 1
ATOM 786 N N . PRO A 1 106 ? 13.657 3.644 -5.637 1.00 69.12 106 PRO A N 1
ATOM 787 C CA . PRO A 1 106 ? 14.490 2.474 -5.919 1.00 69.12 106 PRO A CA 1
ATOM 788 C C . PRO A 1 106 ? 13.805 1.530 -6.925 1.00 69.12 106 PRO A C 1
ATOM 790 O O . PRO A 1 106 ? 13.370 0.422 -6.604 1.00 69.12 106 PRO A O 1
ATOM 793 N N . ILE A 1 107 ? 13.633 2.001 -8.163 1.00 75.75 107 ILE A N 1
ATOM 794 C CA . ILE A 1 107 ? 12.941 1.287 -9.241 1.00 75.75 107 ILE A CA 1
ATOM 795 C C . ILE A 1 107 ? 13.949 0.890 -10.318 1.00 75.75 107 ILE A C 1
ATOM 797 O O . ILE A 1 107 ? 14.473 1.739 -11.041 1.00 75.75 107 ILE A O 1
ATOM 801 N N . ARG A 1 108 ? 14.175 -0.413 -10.501 1.00 79.19 108 ARG A N 1
ATOM 802 C CA . ARG A 1 108 ? 15.114 -0.971 -11.483 1.00 79.19 108 ARG A CA 1
ATOM 803 C C . ARG A 1 108 ? 14.411 -1.560 -12.685 1.00 79.19 108 ARG A C 1
ATOM 805 O O . ARG A 1 108 ? 13.507 -2.370 -12.547 1.00 79.19 108 ARG A O 1
ATOM 812 N N . ARG A 1 109 ? 14.861 -1.214 -13.894 1.00 78.00 109 ARG A N 1
ATOM 813 C CA . ARG A 1 109 ? 14.395 -1.890 -15.115 1.00 78.00 109 ARG A CA 1
ATOM 814 C C . ARG A 1 109 ? 14.937 -3.311 -15.181 1.00 78.00 109 ARG A C 1
ATOM 816 O O . ARG A 1 109 ? 16.127 -3.535 -14.965 1.00 78.00 109 ARG A O 1
ATOM 823 N N . VAL A 1 110 ? 14.070 -4.247 -15.545 1.00 79.75 110 VAL A N 1
ATOM 824 C CA . VAL A 1 110 ? 14.427 -5.642 -15.810 1.00 79.75 110 VAL A CA 1
ATOM 825 C C . VAL A 1 110 ? 13.994 -6.040 -17.222 1.00 79.75 110 VAL A C 1
ATOM 827 O O . VAL A 1 110 ? 13.022 -5.488 -17.739 1.00 79.75 110 VAL A O 1
ATOM 830 N N . PRO A 1 111 ? 14.736 -6.946 -17.885 1.00 69.62 111 PRO A N 1
ATOM 831 C CA . PRO A 1 111 ? 14.509 -7.260 -19.292 1.00 69.62 111 PRO A CA 1
ATOM 832 C C . PRO A 1 111 ? 13.171 -7.956 -19.559 1.00 69.62 111 PRO A C 1
ATOM 834 O O . PRO A 1 111 ? 12.588 -7.688 -20.599 1.00 69.62 111 PRO A O 1
ATOM 837 N N . ASN A 1 112 ? 12.675 -8.802 -18.648 1.00 74.25 112 ASN A N 1
ATOM 838 C CA . ASN A 1 112 ? 11.369 -9.465 -18.741 1.00 74.25 112 ASN A CA 1
ATOM 839 C C . ASN A 1 112 ? 10.859 -9.873 -17.349 1.00 74.25 112 ASN A C 1
ATOM 841 O O . ASN A 1 112 ? 11.649 -9.996 -16.410 1.00 74.25 112 ASN A O 1
ATO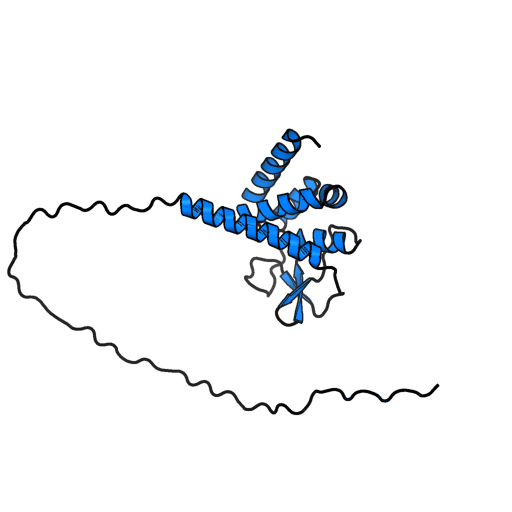M 845 N N . GLY A 1 113 ? 9.550 -10.105 -17.237 1.00 75.44 113 GLY A N 1
ATOM 846 C CA . GLY A 1 113 ? 8.886 -10.648 -16.053 1.00 75.44 113 GLY A CA 1
ATOM 847 C C . GLY A 1 113 ? 7.847 -11.709 -16.415 1.00 75.44 113 GLY A C 1
ATOM 848 O O . GLY A 1 113 ? 7.492 -11.874 -17.581 1.00 75.44 113 GLY A O 1
ATOM 849 N N . GLU A 1 114 ? 7.371 -12.431 -15.403 1.00 76.25 114 GLU A N 1
ATOM 850 C CA . GLU A 1 114 ? 6.285 -13.406 -15.547 1.00 76.25 114 GLU A CA 1
ATOM 851 C C . GLU A 1 114 ? 4.913 -12.704 -15.593 1.00 76.25 114 GLU A C 1
ATOM 853 O O . GLU A 1 114 ? 4.747 -11.642 -14.980 1.00 76.25 114 GLU A O 1
ATOM 858 N N . PRO A 1 115 ? 3.898 -13.270 -16.273 1.00 76.69 115 PRO A N 1
ATOM 859 C CA . PRO A 1 115 ? 2.535 -12.748 -16.226 1.00 76.69 115 PRO A CA 1
ATOM 860 C C . PRO A 1 115 ? 1.984 -12.764 -14.792 1.00 76.69 115 PRO A C 1
ATOM 862 O O . PRO A 1 115 ? 1.963 -13.804 -14.137 1.00 76.69 115 PRO A O 1
ATOM 865 N N . LEU A 1 116 ? 1.503 -11.613 -14.310 1.00 80.75 116 LEU A N 1
ATOM 866 C CA . LEU A 1 116 ? 0.968 -11.449 -12.953 1.00 80.75 116 LEU A CA 1
ATOM 867 C C . LEU A 1 116 ? -0.494 -10.986 -12.972 1.00 80.75 116 LEU A C 1
ATOM 869 O O . LEU A 1 116 ? -0.889 -10.221 -13.859 1.00 80.75 116 LEU A O 1
ATOM 873 N N . PRO A 1 117 ? -1.305 -11.372 -11.971 1.00 83.69 117 PRO A N 1
ATOM 874 C CA . PRO A 1 117 ? -2.665 -10.872 -11.813 1.00 83.69 117 PRO A CA 1
ATOM 875 C C . PRO A 1 117 ? -2.661 -9.414 -11.321 1.00 83.69 117 PRO A C 1
ATOM 877 O O . PRO A 1 117 ? -2.776 -9.112 -10.136 1.00 83.69 117 PRO A O 1
ATOM 880 N N . LEU A 1 118 ? -2.571 -8.465 -12.255 1.00 87.31 118 LEU A N 1
ATOM 881 C CA . LEU A 1 118 ? -2.467 -7.030 -11.939 1.00 87.31 118 LEU A CA 1
ATOM 882 C C . LEU A 1 118 ? -3.767 -6.395 -11.426 1.00 87.31 118 LEU A C 1
ATOM 884 O O . LEU A 1 118 ? -3.757 -5.233 -11.026 1.00 87.31 118 LEU A O 1
ATOM 888 N N . ALA A 1 119 ? -4.899 -7.101 -11.471 1.00 89.62 119 ALA A N 1
ATOM 889 C CA . ALA A 1 119 ? -6.195 -6.535 -11.100 1.00 89.62 119 ALA A CA 1
ATOM 890 C C . ALA A 1 119 ? -6.223 -6.051 -9.639 1.00 89.62 119 ALA A C 1
ATOM 892 O O . ALA A 1 119 ? -6.782 -4.994 -9.352 1.00 89.62 119 ALA A O 1
ATOM 893 N N . ALA A 1 120 ? -5.595 -6.788 -8.718 1.00 89.06 120 ALA A N 1
ATOM 894 C CA . ALA A 1 120 ? -5.467 -6.375 -7.321 1.00 89.06 120 ALA A CA 1
ATOM 895 C C . ALA A 1 120 ? -4.559 -5.145 -7.174 1.00 89.06 120 ALA A C 1
ATOM 897 O O . ALA A 1 120 ? -4.964 -4.156 -6.567 1.00 89.06 120 ALA A O 1
ATOM 898 N N . GLY A 1 121 ? -3.392 -5.153 -7.827 1.00 89.75 121 GLY A N 1
ATOM 899 C CA . GLY A 1 121 ? -2.476 -4.012 -7.814 1.00 89.75 121 GLY A CA 1
ATOM 900 C C . GLY A 1 121 ? -3.108 -2.734 -8.377 1.00 89.75 121 GLY A C 1
ATOM 901 O O . GLY A 1 121 ? -3.012 -1.671 -7.773 1.00 89.75 121 GLY A O 1
ATOM 902 N N . ARG A 1 122 ? -3.851 -2.825 -9.487 1.00 92.38 122 ARG A N 1
ATOM 903 C CA . ARG A 1 122 ? -4.575 -1.677 -10.066 1.00 92.38 122 ARG A CA 1
ATOM 904 C C . ARG A 1 122 ? -5.638 -1.115 -9.120 1.00 92.38 122 ARG A C 1
ATOM 906 O O . ARG A 1 122 ? -5.778 0.101 -9.037 1.00 92.38 122 ARG A O 1
ATOM 913 N N . ARG A 1 123 ? -6.364 -1.975 -8.396 1.00 93.62 123 ARG A N 1
ATOM 914 C CA . ARG A 1 123 ? -7.331 -1.540 -7.371 1.00 93.62 123 ARG A CA 1
ATOM 915 C C . ARG A 1 123 ? -6.637 -0.820 -6.214 1.00 93.62 123 ARG A C 1
ATOM 917 O O . ARG A 1 123 ? -7.103 0.239 -5.809 1.00 93.62 123 ARG A O 1
ATOM 924 N N . ALA A 1 124 ? -5.509 -1.346 -5.739 1.00 93.38 124 ALA A N 1
ATOM 925 C CA . ALA A 1 124 ? -4.706 -0.710 -4.696 1.00 93.38 124 ALA A CA 1
ATOM 926 C C . ALA A 1 124 ? -4.217 0.689 -5.121 1.00 93.38 124 ALA A C 1
ATOM 928 O O . ALA A 1 124 ? -4.395 1.663 -4.391 1.00 93.38 124 ALA A O 1
ATOM 929 N N . LEU A 1 125 ? -3.717 0.827 -6.354 1.00 92.19 125 LEU A N 1
ATOM 930 C CA . LEU A 1 125 ? -3.351 2.131 -6.924 1.00 92.19 125 LEU A CA 1
ATOM 931 C C . LEU A 1 125 ? -4.553 3.082 -7.055 1.00 92.19 125 LEU A C 1
ATOM 933 O O . LEU A 1 125 ? -4.402 4.290 -6.892 1.00 92.19 125 LEU A O 1
ATOM 937 N N . GLY A 1 126 ? -5.754 2.561 -7.311 1.00 94.44 126 GLY A N 1
ATOM 938 C CA . GLY A 1 126 ? -6.983 3.356 -7.288 1.00 94.44 126 GLY A CA 1
ATOM 939 C C . GLY A 1 126 ? -7.221 4.019 -5.928 1.00 94.44 126 GLY A C 1
ATOM 940 O O . GLY A 1 126 ? -7.486 5.218 -5.870 1.00 94.44 126 GLY A O 1
ATOM 941 N N . TRP A 1 127 ? -7.050 3.276 -4.832 1.00 95.88 127 TRP A N 1
ATOM 942 C CA . TRP A 1 127 ? -7.145 3.828 -3.474 1.00 95.88 127 TRP A CA 1
ATOM 943 C C . TRP A 1 127 ? -6.070 4.870 -3.183 1.00 95.88 127 TRP A C 1
ATOM 945 O O . TRP A 1 127 ? -6.363 5.887 -2.551 1.00 95.88 127 TRP A O 1
ATOM 955 N N . TRP A 1 128 ? -4.866 4.667 -3.718 1.00 93.81 128 TRP A N 1
ATOM 956 C CA . TRP A 1 128 ? -3.797 5.656 -3.637 1.00 93.81 128 TRP A CA 1
ATOM 957 C C . TRP A 1 128 ? -4.200 6.992 -4.273 1.00 93.81 128 TRP A C 1
ATOM 959 O O . TRP A 1 128 ? -4.144 8.039 -3.625 1.00 93.81 128 TRP A O 1
ATOM 969 N N . LEU A 1 129 ? -4.713 6.950 -5.505 1.00 94.75 129 LEU A N 1
ATOM 970 C CA . LEU A 1 129 ? -5.177 8.137 -6.228 1.00 94.75 129 LEU A CA 1
ATOM 971 C C . LEU A 1 129 ? -6.341 8.844 -5.526 1.00 94.75 129 LEU A C 1
ATOM 973 O O . LEU A 1 129 ? -6.397 10.077 -5.522 1.00 94.75 129 LEU A O 1
ATOM 977 N N . VAL A 1 130 ? -7.260 8.086 -4.920 1.00 95.56 130 VAL A N 1
ATOM 978 C CA . VAL A 1 130 ? -8.358 8.645 -4.120 1.00 95.56 130 VAL A CA 1
ATOM 979 C C . VAL A 1 130 ? -7.806 9.416 -2.919 1.00 95.56 130 VAL A C 1
ATOM 981 O O . VAL A 1 130 ? -8.217 10.556 -2.695 1.00 95.56 130 VAL A O 1
ATOM 984 N N . GLY A 1 131 ? -6.851 8.838 -2.184 1.00 92.44 131 GLY A N 1
ATOM 985 C CA . GLY A 1 131 ? -6.187 9.501 -1.059 1.00 92.44 131 GLY A CA 1
ATOM 986 C C . GLY A 1 131 ? -5.490 10.801 -1.468 1.00 92.44 131 GLY A C 1
ATOM 987 O O . GLY A 1 131 ? -5.748 11.858 -0.888 1.00 92.44 131 GLY A O 1
ATOM 988 N N . SER A 1 132 ? -4.685 10.760 -2.534 1.00 92.12 132 SER A N 1
ATOM 989 C CA . SER A 1 132 ? -3.973 11.941 -3.043 1.00 92.12 132 SER A CA 1
ATOM 990 C C . SER A 1 132 ? -4.915 13.037 -3.532 1.00 92.12 132 SER A C 1
ATOM 992 O O . SER A 1 132 ? -4.703 14.216 -3.242 1.00 92.12 132 SER A O 1
ATOM 994 N N . SER A 1 133 ? -5.992 12.662 -4.224 1.00 92.25 133 SER A N 1
ATOM 995 C CA . SER A 1 133 ? -6.999 13.612 -4.709 1.00 92.25 133 SER A CA 1
ATOM 996 C C . SER A 1 133 ? -7.725 14.298 -3.548 1.00 92.25 133 SER A C 1
ATOM 998 O O . SER A 1 133 ? -7.909 15.513 -3.571 1.00 92.25 133 SER A O 1
ATOM 1000 N N . ARG A 1 134 ? -8.087 13.553 -2.492 1.00 92.50 134 ARG A N 1
ATOM 1001 C CA . ARG A 1 134 ? -8.688 14.122 -1.273 1.00 92.50 134 ARG A CA 1
ATOM 1002 C C . ARG A 1 134 ? -7.739 15.094 -0.583 1.00 92.50 134 ARG A C 1
ATOM 1004 O O . ARG A 1 134 ? -8.150 16.209 -0.282 1.00 92.50 134 ARG A O 1
ATOM 1011 N N . ALA A 1 135 ? -6.476 14.718 -0.387 1.00 90.94 135 ALA A N 1
ATOM 1012 C CA . ALA A 1 135 ? -5.483 15.611 0.207 1.00 90.94 135 ALA A CA 1
ATOM 1013 C C . ALA A 1 135 ? -5.301 16.898 -0.611 1.00 90.94 135 ALA A C 1
ATOM 1015 O O . ALA A 1 135 ? -5.248 17.989 -0.042 1.00 90.94 135 ALA A O 1
ATOM 1016 N N . MET A 1 136 ? -5.270 16.795 -1.943 1.00 93.75 136 MET A N 1
ATOM 1017 C CA . MET A 1 136 ? -5.213 17.955 -2.834 1.00 93.75 136 MET A CA 1
ATOM 1018 C C . MET A 1 136 ? -6.438 18.866 -2.672 1.00 93.75 136 MET A C 1
ATOM 1020 O O . MET A 1 136 ? -6.282 20.080 -2.534 1.00 93.75 136 MET A O 1
ATOM 1024 N N . LEU A 1 137 ? -7.646 18.296 -2.656 1.00 91.44 137 LEU A N 1
ATOM 1025 C CA . LEU A 1 137 ? -8.890 19.053 -2.504 1.00 91.44 137 LEU A CA 1
ATOM 1026 C C . LEU A 1 137 ? -8.998 19.716 -1.127 1.00 91.44 137 LEU A C 1
ATOM 1028 O O . LEU A 1 137 ? -9.357 20.888 -1.053 1.00 91.44 137 LEU A O 1
ATOM 1032 N N . THR A 1 138 ? -8.627 19.020 -0.052 1.00 90.94 138 THR A N 1
ATOM 1033 C CA . THR A 1 138 ? -8.624 19.578 1.308 1.00 90.94 138 THR A CA 1
ATOM 1034 C C . THR A 1 138 ? -7.636 20.735 1.431 1.00 90.94 138 THR A C 1
ATOM 1036 O O . THR A 1 138 ? -8.004 21.797 1.926 1.00 90.94 138 THR A O 1
ATOM 1039 N N . ARG A 1 139 ? -6.408 20.579 0.910 1.00 85.31 139 ARG A N 1
ATOM 1040 C CA . ARG A 1 139 ? -5.406 21.660 0.889 1.00 85.31 139 ARG A CA 1
ATOM 1041 C C . ARG A 1 139 ? -5.876 22.864 0.075 1.00 85.31 139 ARG A C 1
ATOM 1043 O O . ARG A 1 139 ? -5.630 24.006 0.458 1.00 85.31 139 ARG A O 1
ATOM 1050 N N . ARG A 1 140 ? -6.562 22.624 -1.048 1.00 86.50 140 ARG A N 1
ATOM 1051 C CA . ARG A 1 140 ? -7.148 23.694 -1.863 1.00 86.50 140 ARG A CA 1
ATOM 1052 C C . ARG A 1 140 ? -8.271 24.413 -1.120 1.00 86.50 140 ARG A C 1
ATOM 1054 O O . ARG A 1 140 ? -8.324 25.636 -1.177 1.00 86.50 140 ARG A O 1
ATOM 1061 N N . ALA A 1 141 ? -9.144 23.676 -0.440 1.00 83.12 141 ALA A N 1
ATOM 1062 C CA . ALA A 1 141 ? -10.254 24.241 0.321 1.00 83.12 141 ALA A CA 1
ATOM 1063 C C . ALA A 1 141 ? -9.781 25.064 1.531 1.00 83.12 141 ALA A C 1
ATOM 1065 O O . ALA A 1 141 ? -10.423 26.048 1.882 1.00 83.12 141 ALA A O 1
ATOM 1066 N N . SER A 1 142 ? -8.641 24.712 2.135 1.00 80.00 142 SER A N 1
ATOM 1067 C CA . SER A 1 142 ? -8.040 25.476 3.236 1.00 80.00 142 SER A CA 1
ATOM 1068 C C . SER A 1 142 ? -7.300 26.743 2.795 1.00 80.00 142 SER A C 1
ATOM 1070 O O . SER A 1 142 ? -6.790 27.467 3.645 1.00 80.00 142 SER A O 1
ATOM 1072 N N . MET A 1 143 ? -7.187 27.008 1.490 1.00 73.50 143 MET A N 1
ATOM 1073 C CA . MET A 1 143 ? -6.511 28.198 0.979 1.00 73.50 143 MET A CA 1
ATOM 1074 C C . MET A 1 143 ? -7.516 29.363 0.973 1.00 73.50 143 MET A C 1
ATOM 1076 O O . MET A 1 143 ? -8.431 29.344 0.145 1.00 73.50 143 MET A O 1
ATOM 1080 N N . PRO A 1 144 ? -7.402 30.360 1.875 1.00 72.50 144 PRO A N 1
ATOM 1081 C CA . PRO A 1 144 ? -8.320 31.490 1.876 1.00 72.50 144 PRO A CA 1
ATOM 1082 C C . PRO A 1 144 ? -8.194 32.217 0.538 1.00 72.50 144 PRO A C 1
ATOM 1084 O O . PRO A 1 144 ? -7.095 32.600 0.129 1.00 72.50 144 PRO A O 1
ATOM 1087 N N . SER A 1 145 ? -9.314 32.392 -0.167 1.00 66.88 145 SER A N 1
ATOM 1088 C CA . SER A 1 145 ? -9.368 33.327 -1.282 1.00 66.88 145 SER A CA 1
ATOM 1089 C C . SER A 1 145 ? -9.011 34.692 -0.718 1.00 66.88 145 SER A C 1
ATOM 1091 O O . SER A 1 145 ? -9.737 35.206 0.131 1.00 66.88 145 SER A O 1
ATOM 1093 N N . THR A 1 146 ? -7.883 35.255 -1.143 1.00 58.38 146 THR A N 1
ATOM 1094 C CA . THR A 1 146 ? -7.539 36.650 -0.889 1.00 58.38 146 THR A CA 1
ATOM 1095 C C . THR A 1 146 ? -8.622 37.497 -1.542 1.00 58.38 146 THR A C 1
ATOM 1097 O O . THR A 1 146 ? -8.571 37.824 -2.728 1.00 58.38 146 THR A O 1
ATOM 1100 N N . GLU A 1 147 ? -9.668 37.770 -0.772 1.00 52.00 147 GLU A N 1
ATOM 1101 C CA . GLU A 1 147 ? -10.719 38.697 -1.122 1.00 52.00 147 GLU A CA 1
ATOM 1102 C C . GLU A 1 147 ? -10.032 40.044 -1.327 1.00 52.00 147 GLU A C 1
ATOM 1104 O O . GLU A 1 147 ? -9.357 40.572 -0.439 1.00 52.00 147 GLU A O 1
ATOM 1109 N N . SER A 1 148 ? -10.089 40.524 -2.569 1.00 53.44 148 SER A N 1
ATOM 1110 C CA . SER A 1 148 ? -9.541 41.810 -2.967 1.00 53.44 148 SER A CA 1
ATOM 1111 C C . SER A 1 148 ? -10.255 42.889 -2.172 1.00 53.44 148 SER A C 1
ATOM 1113 O O . SER A 1 148 ? -11.345 43.330 -2.533 1.00 53.44 148 SER A O 1
ATOM 1115 N N . ASN A 1 149 ? -9.631 43.294 -1.068 1.00 49.59 149 ASN A N 1
ATOM 1116 C CA . ASN A 1 149 ? -10.048 44.446 -0.303 1.00 49.59 149 ASN A CA 1
ATOM 1117 C C . ASN A 1 149 ? -9.892 45.652 -1.231 1.00 49.59 149 ASN A C 1
ATOM 1119 O O . ASN A 1 149 ? -8.783 46.097 -1.539 1.00 49.59 149 ASN A O 1
ATOM 1123 N N . SER A 1 150 ? -11.023 46.086 -1.777 1.00 52.22 150 SER A N 1
ATOM 1124 C CA . SER A 1 150 ? -11.124 47.216 -2.683 1.00 52.22 150 SER A CA 1
ATOM 1125 C C . SER A 1 150 ? -10.755 48.457 -1.886 1.00 52.22 150 SER A C 1
ATOM 1127 O O . SER A 1 150 ? -11.581 49.026 -1.177 1.00 52.22 150 SER A O 1
ATOM 1129 N N . VAL A 1 151 ? -9.480 48.844 -1.959 1.00 50.88 151 VAL A N 1
ATOM 1130 C CA . VAL A 1 151 ? -8.999 50.125 -1.448 1.00 50.88 151 VAL A CA 1
ATOM 1131 C C . VAL A 1 151 ? -9.842 51.205 -2.112 1.00 50.88 151 VAL A C 1
ATOM 1133 O O . VAL A 1 151 ? -9.810 51.374 -3.332 1.00 50.88 151 VAL A O 1
ATOM 1136 N N . GLY A 1 152 ? -10.634 51.895 -1.292 1.00 43.69 152 GLY A N 1
ATOM 1137 C CA . GLY A 1 152 ? -11.471 53.002 -1.713 1.00 43.69 152 GLY A CA 1
ATOM 1138 C C . GLY A 1 152 ? -10.660 54.008 -2.524 1.00 43.69 152 GLY A C 1
ATOM 1139 O O . GLY A 1 152 ? -9.688 54.588 -2.040 1.00 43.69 152 GLY A O 1
ATOM 1140 N N . LEU A 1 153 ? -11.076 54.216 -3.771 1.00 41.34 153 LEU A N 1
ATOM 1141 C CA . LEU A 1 153 ? -10.619 55.324 -4.596 1.00 41.34 153 LEU A CA 1
ATOM 1142 C C . LEU A 1 153 ? -11.143 56.627 -3.984 1.00 41.34 153 LEU A C 1
ATOM 1144 O O . LEU A 1 153 ? -12.247 57.076 -4.281 1.00 41.34 153 LEU A O 1
ATOM 1148 N N . SER A 1 154 ? -10.331 57.233 -3.120 1.00 41.59 154 SER A N 1
ATOM 1149 C CA . SER A 1 154 ? -10.436 58.656 -2.811 1.00 41.59 154 SER A CA 1
ATOM 1150 C C . SER A 1 154 ? -9.733 59.449 -3.924 1.00 41.59 154 SER A C 1
ATOM 1152 O O . SER A 1 154 ? -8.607 59.102 -4.300 1.00 41.59 154 SER A O 1
ATOM 1154 N N . PRO A 1 155 ? -10.364 60.489 -4.499 1.00 52.00 155 PRO A N 1
ATOM 1155 C CA . PRO A 1 155 ? -9.842 61.184 -5.663 1.00 52.00 155 PRO A CA 1
ATOM 1156 C C . PRO A 1 155 ? -8.766 62.182 -5.230 1.00 52.00 155 PRO A C 1
ATOM 1158 O O . PRO A 1 155 ? -9.064 63.232 -4.661 1.00 52.00 155 PRO A O 1
ATOM 1161 N N . ARG A 1 156 ? -7.499 61.890 -5.532 1.00 37.88 156 ARG A N 1
ATOM 1162 C CA . ARG A 1 156 ? -6.430 62.890 -5.451 1.00 37.88 156 ARG A CA 1
ATOM 1163 C C . ARG A 1 156 ? -5.642 62.991 -6.748 1.00 37.88 156 ARG A C 1
ATOM 1165 O O . ARG A 1 156 ? -4.936 62.075 -7.146 1.00 37.88 156 ARG A O 1
ATOM 1172 N N . SER A 1 157 ? -5.764 64.190 -7.321 1.00 38.84 157 SER A N 1
ATOM 1173 C CA . SER A 1 157 ? -4.722 64.965 -8.003 1.00 38.84 157 SER A CA 1
ATOM 1174 C C . SER A 1 157 ? -4.024 64.324 -9.203 1.00 38.84 157 SER A C 1
ATOM 1176 O O . SER A 1 157 ? -3.129 63.499 -9.060 1.00 38.84 157 SER A O 1
ATOM 1178 N N . ARG A 1 158 ? -4.352 64.845 -10.395 1.00 44.81 158 ARG A N 1
ATOM 1179 C CA . ARG A 1 158 ? -3.475 64.816 -11.573 1.00 44.81 158 ARG A CA 1
ATOM 1180 C C . ARG A 1 158 ? -2.159 65.539 -11.263 1.00 44.81 158 ARG A C 1
ATOM 1182 O O . ARG A 1 158 ? -2.216 66.694 -10.841 1.00 44.81 158 ARG A O 1
ATOM 1189 N N . PRO A 1 159 ? -1.013 64.959 -11.638 1.00 41.06 159 PRO A N 1
ATOM 1190 C CA . PRO A 1 159 ? 0.140 65.732 -12.053 1.00 41.06 159 PRO A CA 1
ATOM 1191 C C . PRO A 1 159 ? 0.322 65.597 -13.568 1.00 41.06 159 PRO A C 1
ATOM 1193 O O . PRO A 1 159 ? 0.485 64.510 -14.120 1.00 41.06 159 PRO A O 1
ATOM 1196 N N . SER A 1 160 ? 0.291 66.743 -14.237 1.00 43.22 160 SER A N 1
ATOM 1197 C CA . SER A 1 160 ? 0.943 66.971 -15.522 1.00 43.22 160 SER A CA 1
ATOM 1198 C C . SER A 1 160 ? 2.433 66.646 -15.405 1.00 43.22 160 SER A C 1
ATOM 1200 O O . SER A 1 160 ? 3.105 67.186 -14.528 1.00 43.22 160 SER A O 1
ATOM 1202 N N . GLY A 1 161 ? 2.965 65.806 -16.287 1.00 36.69 161 GLY A N 1
ATOM 1203 C CA . GLY A 1 161 ? 4.390 65.490 -16.266 1.00 36.69 161 GLY A CA 1
ATOM 1204 C C . GLY A 1 161 ? 4.769 64.482 -17.332 1.00 36.69 161 GLY A C 1
ATOM 1205 O O . GLY A 1 161 ? 4.655 63.279 -17.144 1.00 36.69 161 GLY A O 1
ATOM 1206 N N . THR A 1 162 ? 5.195 65.011 -18.467 1.00 45.41 162 THR A N 1
ATOM 1207 C CA . THR A 1 162 ? 5.822 64.345 -19.610 1.00 45.41 162 THR A CA 1
ATOM 1208 C C . THR A 1 162 ? 6.896 63.325 -19.219 1.00 45.41 162 THR A C 1
ATOM 1210 O O . THR A 1 162 ? 7.831 63.669 -18.499 1.00 45.41 162 THR A O 1
ATOM 1213 N N . GLY A 1 163 ? 6.834 62.110 -19.775 1.00 36.66 163 GLY A N 1
ATOM 1214 C CA . GLY A 1 163 ? 7.929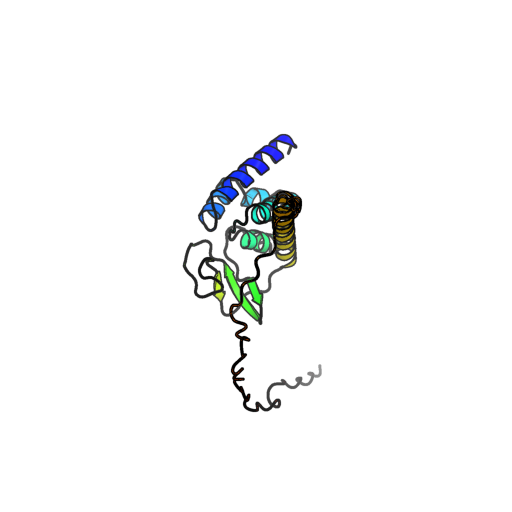 61.150 -19.645 1.00 36.66 163 GLY A CA 1
ATOM 1215 C C . GLY A 1 163 ? 7.692 59.786 -20.298 1.00 36.66 163 GLY A C 1
ATOM 1216 O O . GLY A 1 163 ? 7.226 58.865 -19.647 1.00 36.66 163 GLY A O 1
ATOM 1217 N N . TRP A 1 164 ? 8.117 59.664 -21.559 1.00 35.62 164 TRP A N 1
ATOM 1218 C CA . TRP A 1 164 ? 8.623 58.435 -22.195 1.00 35.62 164 TRP A CA 1
ATOM 1219 C C . TRP A 1 164 ? 7.667 57.244 -22.413 1.00 35.62 164 TRP A C 1
ATOM 1221 O O . TRP A 1 164 ? 7.646 56.272 -21.666 1.00 35.62 164 TRP A O 1
ATOM 1231 N N . LEU A 1 165 ? 7.022 57.232 -23.585 1.00 36.06 165 LEU A N 1
ATOM 1232 C CA . LEU A 1 165 ? 6.669 55.995 -24.289 1.00 36.06 165 LEU A CA 1
ATOM 1233 C C . LEU A 1 165 ? 7.930 55.436 -24.972 1.00 36.06 165 LEU A C 1
ATOM 1235 O O . LEU A 1 165 ? 8.415 56.010 -25.946 1.00 36.06 165 LEU A O 1
ATOM 1239 N N . LYS A 1 166 ? 8.442 54.294 -24.502 1.00 44.28 166 LYS A N 1
ATOM 1240 C CA . LYS A 1 166 ? 9.218 53.377 -25.350 1.00 44.28 166 LYS A CA 1
ATOM 1241 C C . LYS A 1 166 ? 8.386 52.113 -25.579 1.00 44.28 166 LYS A C 1
ATOM 1243 O O . LYS A 1 166 ? 8.147 51.386 -24.617 1.00 44.28 166 LYS A O 1
ATOM 1248 N N . PRO A 1 167 ? 7.939 51.826 -26.811 1.00 41.19 167 PRO A N 1
ATOM 1249 C CA . PRO A 1 167 ? 7.311 50.552 -27.120 1.00 41.19 167 PRO A CA 1
ATOM 1250 C C . PRO A 1 167 ? 8.357 49.429 -27.164 1.00 41.19 167 PRO A C 1
ATOM 1252 O O . PRO A 1 167 ? 9.396 49.526 -27.819 1.00 41.19 167 PRO A O 1
ATOM 1255 N N . TRP A 1 168 ? 8.056 48.347 -26.452 1.00 34.44 168 TRP A N 1
ATOM 1256 C CA . TRP A 1 168 ? 8.772 47.078 -26.496 1.00 34.44 168 TRP A CA 1
ATOM 1257 C C . TRP A 1 168 ? 8.608 46.438 -27.887 1.00 34.44 168 TRP A C 1
ATOM 1259 O O . TRP A 1 168 ? 7.492 46.207 -28.344 1.00 34.44 168 TRP A O 1
ATOM 1269 N N . SER A 1 169 ? 9.724 46.172 -28.573 1.00 40.62 169 SER A N 1
ATOM 1270 C CA . SER A 1 169 ? 9.767 45.431 -29.844 1.00 40.62 169 SER A CA 1
ATOM 1271 C C . SER A 1 169 ? 10.081 43.946 -29.604 1.00 40.62 169 SER A C 1
ATOM 1273 O O . SER A 1 169 ? 11.085 43.653 -28.948 1.00 40.62 169 SER A O 1
ATOM 1275 N N . PRO A 1 170 ? 9.313 42.991 -30.166 1.00 39.78 170 PRO A N 1
ATOM 1276 C CA . PRO A 1 170 ? 9.622 41.569 -30.071 1.00 39.78 170 PRO A CA 1
ATOM 1277 C C . PRO A 1 170 ? 10.552 41.140 -31.217 1.00 39.78 170 PRO A C 1
ATOM 1279 O O . PRO A 1 170 ? 10.165 41.076 -32.383 1.00 39.78 170 PRO A O 1
ATOM 1282 N N . SER A 1 171 ? 11.804 40.821 -30.886 1.00 37.12 171 SER A N 1
ATOM 1283 C CA . SER A 1 171 ? 12.789 40.298 -31.838 1.00 37.12 171 SER A CA 1
ATOM 1284 C C . SER A 1 171 ? 12.867 38.768 -31.783 1.00 37.12 171 SER A C 1
ATOM 1286 O O . SER A 1 171 ? 13.398 38.205 -30.836 1.00 37.12 171 SER A O 1
ATOM 1288 N N . LYS A 1 172 ? 12.432 38.135 -32.881 1.00 41.53 172 LYS A N 1
ATOM 1289 C CA . LYS A 1 172 ? 12.935 36.870 -33.465 1.00 41.53 172 LYS A CA 1
ATOM 1290 C C . LYS A 1 172 ? 12.734 35.561 -32.679 1.00 41.53 172 LYS A C 1
ATOM 1292 O O . LYS A 1 172 ? 13.636 35.048 -32.025 1.00 41.53 172 LYS A O 1
ATOM 1297 N N . ALA A 1 173 ? 11.611 34.903 -32.968 1.00 36.66 173 ALA A N 1
ATOM 1298 C CA . ALA A 1 173 ? 11.476 33.452 -32.873 1.00 36.66 173 ALA A CA 1
ATOM 1299 C C . ALA A 1 173 ? 12.357 32.754 -33.936 1.00 36.66 173 ALA A C 1
ATOM 1301 O O . ALA A 1 173 ? 12.120 32.886 -35.138 1.00 36.66 173 ALA A O 1
ATOM 1302 N N . ARG A 1 174 ? 13.367 31.987 -33.507 1.00 37.75 174 ARG A N 1
ATOM 1303 C CA . ARG A 1 174 ? 14.064 31.000 -34.351 1.00 37.75 174 ARG A CA 1
ATOM 1304 C C . ARG A 1 174 ? 13.435 29.623 -34.121 1.00 37.75 174 ARG A C 1
ATOM 1306 O O . ARG A 1 174 ? 13.559 29.061 -33.041 1.00 37.75 174 ARG A O 1
ATOM 1313 N N . LYS A 1 175 ? 12.777 29.078 -35.150 1.00 42.94 175 LYS A N 1
ATOM 1314 C CA . LYS A 1 175 ? 12.361 27.665 -35.219 1.00 42.94 175 LYS A CA 1
ATOM 1315 C C . LYS A 1 175 ? 13.592 26.766 -35.421 1.00 42.94 175 LYS A C 1
ATOM 1317 O O . LYS A 1 175 ? 14.331 27.020 -36.375 1.00 42.94 175 LYS A O 1
ATOM 1322 N N . PRO A 1 176 ? 13.772 25.671 -34.667 1.00 37.41 176 PRO A N 1
ATOM 1323 C CA . PRO A 1 176 ? 14.588 24.555 -35.118 1.00 37.41 176 PRO A CA 1
ATOM 1324 C C . PRO A 1 176 ? 13.753 23.630 -36.016 1.00 37.41 176 PRO A C 1
ATOM 1326 O O . PRO A 1 176 ? 12.674 23.172 -35.643 1.00 37.41 176 PRO A O 1
ATOM 1329 N N . ARG A 1 177 ? 14.249 23.374 -37.233 1.00 35.53 177 ARG A N 1
ATOM 1330 C CA . ARG A 1 177 ? 13.761 22.305 -38.116 1.00 35.53 177 ARG A CA 1
ATOM 1331 C C . ARG A 1 177 ? 14.401 20.994 -37.667 1.00 35.53 177 ARG A C 1
ATOM 1333 O O . ARG A 1 177 ? 15.607 20.844 -37.825 1.00 35.53 177 ARG A O 1
ATOM 1340 N N . CYS A 1 178 ? 13.600 20.038 -37.214 1.00 31.31 178 CYS A N 1
ATOM 1341 C CA . CYS A 1 178 ? 13.996 18.632 -37.188 1.00 31.31 178 CYS A CA 1
ATOM 1342 C C . CYS A 1 178 ? 13.344 17.934 -38.386 1.00 31.31 178 CYS A C 1
ATOM 1344 O O . CYS A 1 178 ? 12.124 17.794 -38.446 1.00 31.31 178 CYS A O 1
ATOM 1346 N N . ARG A 1 179 ? 14.165 17.540 -39.366 1.00 35.78 179 ARG A N 1
ATOM 1347 C CA . ARG A 1 179 ? 13.820 16.514 -40.360 1.00 35.78 179 ARG A CA 1
ATOM 1348 C C . ARG A 1 179 ? 13.940 15.143 -39.677 1.00 35.78 179 ARG A C 1
ATOM 1350 O O . ARG A 1 179 ? 14.999 14.893 -39.107 1.00 35.78 179 ARG A O 1
ATOM 1357 N N . PRO A 1 180 ? 12.954 14.240 -39.769 1.00 41.84 180 PRO A N 1
ATOM 1358 C CA . PRO A 1 180 ? 13.197 12.821 -39.538 1.00 41.84 180 PRO A CA 1
ATOM 1359 C C . PRO A 1 180 ? 13.747 12.163 -40.821 1.00 41.84 180 PRO A C 1
ATOM 1361 O O . PRO A 1 180 ? 13.338 12.548 -41.922 1.00 41.84 180 PRO A O 1
ATOM 1364 N N . PRO A 1 181 ? 14.662 11.181 -40.727 1.00 41.81 181 PRO A N 1
ATOM 1365 C CA . PRO A 1 181 ? 14.978 10.304 -41.845 1.00 41.81 181 PRO A CA 1
ATOM 1366 C C . PRO A 1 181 ? 13.863 9.266 -42.040 1.00 41.81 181 PRO A C 1
ATOM 1368 O O . PRO A 1 181 ? 13.249 8.790 -41.085 1.00 41.81 181 PRO A O 1
ATOM 1371 N N . ALA A 1 182 ? 13.608 8.931 -43.302 1.00 40.47 182 ALA A N 1
ATOM 1372 C CA . ALA A 1 182 ? 12.682 7.892 -43.720 1.00 40.47 182 ALA A CA 1
ATOM 1373 C C . ALA A 1 182 ? 13.118 6.519 -43.180 1.00 40.47 182 ALA A C 1
ATOM 1375 O O . ALA A 1 182 ? 14.241 6.084 -43.429 1.00 40.47 182 ALA A O 1
ATOM 1376 N N . MET A 1 183 ? 12.215 5.817 -42.493 1.00 34.28 183 MET A N 1
ATOM 1377 C CA . MET A 1 183 ? 12.329 4.379 -42.261 1.00 34.28 183 MET A CA 1
ATOM 1378 C C . MET A 1 183 ? 11.174 3.664 -42.956 1.00 34.28 183 MET A C 1
ATOM 1380 O O . MET A 1 183 ? 10.000 3.926 -42.706 1.00 34.28 183 MET A O 1
ATOM 1384 N N . SER A 1 184 ? 11.575 2.783 -43.867 1.00 32.81 184 SER A N 1
ATOM 1385 C CA . SER A 1 184 ? 10.776 1.817 -44.609 1.00 32.81 184 SER A CA 1
ATOM 1386 C C . SER A 1 184 ? 9.985 0.900 -43.666 1.00 32.81 184 SER A C 1
ATOM 1388 O O . SER A 1 184 ? 10.557 0.251 -42.794 1.00 32.81 184 SER A O 1
ATOM 1390 N N . TRP A 1 185 ? 8.667 0.840 -43.859 1.00 33.88 185 TRP A N 1
ATOM 1391 C CA . TRP A 1 185 ? 7.699 0.033 -43.101 1.00 33.88 185 TRP A CA 1
ATOM 1392 C C . TRP A 1 185 ? 7.433 -1.335 -43.759 1.00 33.88 185 TRP A C 1
ATOM 1394 O O . TRP A 1 185 ? 6.291 -1.762 -43.907 1.00 33.88 185 TRP A O 1
ATOM 1404 N N . ALA A 1 186 ? 8.477 -2.039 -44.200 1.00 37.12 186 ALA A N 1
ATOM 1405 C CA . ALA A 1 186 ? 8.304 -3.303 -44.918 1.00 37.12 186 ALA A CA 1
ATOM 1406 C C . ALA A 1 186 ? 9.364 -4.353 -44.558 1.00 37.12 186 ALA A C 1
ATOM 1408 O O . ALA A 1 186 ? 10.103 -4.789 -45.429 1.00 37.12 186 ALA A O 1
ATOM 1409 N N . ALA A 1 187 ? 9.446 -4.762 -43.286 1.00 41.53 187 ALA A N 1
ATOM 1410 C CA . ALA A 1 187 ? 10.062 -6.037 -42.882 1.00 41.53 187 ALA A CA 1
ATOM 1411 C C . ALA A 1 187 ? 9.899 -6.294 -41.371 1.00 41.53 187 ALA A C 1
ATOM 1413 O O . ALA A 1 187 ? 10.834 -6.067 -40.616 1.00 41.53 187 ALA A O 1
ATOM 1414 N N . CYS A 1 188 ? 8.722 -6.741 -40.917 1.00 33.50 188 CYS A N 1
ATOM 1415 C CA . CYS A 1 188 ? 8.583 -7.613 -39.733 1.00 33.50 188 CYS A CA 1
ATOM 1416 C C . CYS A 1 188 ? 7.107 -7.973 -39.509 1.00 33.50 188 CYS A C 1
ATOM 1418 O O . CYS A 1 188 ? 6.451 -7.471 -38.603 1.00 33.50 188 CYS A O 1
ATOM 1420 N N . TRP A 1 189 ? 6.565 -8.837 -40.364 1.00 36.44 189 TRP A N 1
ATOM 1421 C CA . TRP A 1 189 ? 5.343 -9.585 -40.064 1.00 36.44 189 TRP A CA 1
ATOM 1422 C C . TRP A 1 189 ? 5.658 -11.076 -40.240 1.00 36.44 189 TRP A C 1
ATOM 1424 O O . TRP A 1 189 ? 6.069 -11.474 -41.334 1.00 36.44 189 TRP A O 1
ATOM 1434 N N . PRO A 1 190 ? 5.522 -11.915 -39.199 1.00 41.19 190 PRO A N 1
ATOM 1435 C CA . PRO A 1 190 ? 5.703 -13.352 -39.340 1.00 41.19 190 PRO A CA 1
ATOM 1436 C C . PRO A 1 190 ? 4.501 -13.970 -40.073 1.00 41.19 190 PRO A C 1
ATOM 1438 O O . PRO A 1 190 ? 3.348 -13.768 -39.696 1.00 41.19 190 PRO A O 1
ATOM 1441 N N . LYS A 1 191 ? 4.782 -14.736 -41.137 1.00 49.69 191 LYS A N 1
ATOM 1442 C CA . LYS A 1 191 ? 3.795 -15.536 -41.884 1.00 49.69 191 LYS A CA 1
ATOM 1443 C C . LYS A 1 191 ? 3.166 -16.622 -40.986 1.00 49.69 191 LYS A C 1
ATOM 1445 O O . LYS A 1 191 ? 3.897 -17.254 -40.220 1.00 49.69 191 LYS A O 1
ATOM 1450 N N . PRO A 1 192 ? 1.860 -16.921 -41.121 1.00 41.66 192 PRO A N 1
ATOM 1451 C CA . PRO A 1 192 ? 1.235 -18.055 -40.441 1.00 41.66 192 PRO A CA 1
ATOM 1452 C C . PRO A 1 192 ? 1.740 -19.395 -41.011 1.00 41.66 192 PRO A C 1
ATOM 1454 O O . PRO A 1 192 ? 1.863 -19.561 -42.226 1.00 41.66 192 PRO A O 1
ATOM 1457 N N . ARG A 1 193 ? 2.051 -20.354 -40.126 1.00 53.19 193 ARG A N 1
ATOM 1458 C CA . ARG A 1 193 ? 2.445 -21.728 -40.493 1.00 53.19 193 ARG A CA 1
ATOM 1459 C C . ARG A 1 193 ? 1.228 -22.526 -40.996 1.00 53.19 193 ARG A C 1
ATOM 1461 O O . ARG A 1 193 ? 0.158 -22.391 -40.405 1.00 53.19 193 ARG A O 1
ATOM 1468 N N . PRO A 1 194 ? 1.376 -23.386 -42.020 1.00 53.16 194 PRO A N 1
ATOM 1469 C CA . PRO A 1 194 ? 0.296 -24.255 -42.476 1.00 53.16 194 PRO A CA 1
ATOM 1470 C C . PRO A 1 194 ? 0.010 -25.400 -41.487 1.00 53.16 194 PRO A C 1
ATOM 1472 O O . PRO A 1 194 ? 0.909 -25.911 -40.814 1.00 53.16 194 PRO A O 1
ATOM 1475 N N . ALA A 1 195 ? -1.267 -25.780 -41.415 1.00 49.06 195 ALA A N 1
ATOM 1476 C CA . ALA A 1 195 ? -1.814 -26.838 -40.572 1.00 49.06 195 ALA A CA 1
ATOM 1477 C C . ALA A 1 195 ? -1.281 -28.234 -40.949 1.00 49.06 195 ALA A C 1
ATOM 1479 O O . ALA A 1 195 ? -1.112 -28.546 -42.128 1.00 49.06 195 ALA A O 1
ATOM 1480 N N . ARG A 1 196 ? -1.050 -29.089 -39.942 1.00 52.25 196 ARG A N 1
ATOM 1481 C CA . ARG A 1 196 ? -0.760 -30.520 -40.134 1.00 52.25 196 ARG A CA 1
ATOM 1482 C C . ARG A 1 196 ? -2.059 -31.287 -40.420 1.00 52.25 196 ARG A C 1
ATOM 1484 O O . ARG A 1 196 ? -3.028 -31.066 -39.691 1.00 52.25 196 ARG A O 1
ATOM 1491 N N . PRO A 1 197 ? -2.092 -32.208 -41.397 1.00 60.72 197 PRO A N 1
ATOM 1492 C CA . PRO A 1 197 ? -3.140 -33.217 -41.465 1.00 60.72 197 PRO A CA 1
ATOM 1493 C C . PRO A 1 197 ? -2.899 -34.327 -40.425 1.00 60.72 197 PRO A C 1
ATOM 1495 O O . PRO A 1 197 ? -1.771 -34.518 -39.963 1.00 60.72 197 PRO A O 1
ATOM 1498 N N . ARG A 1 198 ? -4.002 -34.974 -40.032 1.00 57.12 198 ARG A N 1
ATOM 1499 C CA . ARG A 1 198 ? -4.105 -36.056 -39.041 1.00 57.12 198 ARG A CA 1
ATOM 1500 C C . ARG A 1 198 ? -3.455 -37.350 -39.508 1.00 57.12 198 ARG A C 1
ATOM 1502 O O . ARG A 1 198 ? -3.537 -37.622 -40.724 1.00 57.12 198 ARG A O 1
#

Organism: NCBI:txid1299334

Radius of gyration: 28.05 Å; chains: 1; b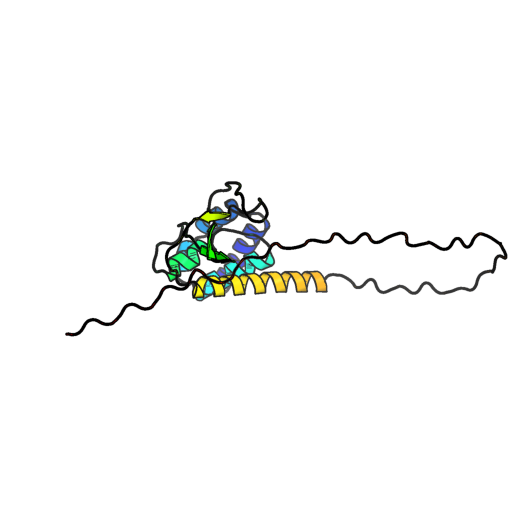ounding box: 34×103×63 Å

Sequence (198 aa):
MDTESWQLLEEAVRKTMTTASGRQLDEALAELGWLDMLTQMPDSAVPLVFRLLGETGSHAPVINDVVLHAAGRDAGGTVPLPFAGGSWVVWERTDGATTTLGGELPIRRVPNGEPLPLAAGRRALGWWLVGSSRAMLTRRASMPSTESNSVGLSPRSRPSGTGWLKPWSPSKARKPRCRPPAMSWAACWPKPRPARPR

pLDDT: mean 73.3, std 21.0, range [31.31, 95.88]

Foldseek 3Di:
DDPVVVVVLLVVLLVLQLPDAQLSNVVVCVVSVLQVCCQPPVVPSLLSNLLSCQQNVGYYLQLQQQQQVQQVHRGPDWFWDQDPPRWTKIQDSDCDQEPDDPSRGSIYTDRDGDDTPCPRSVVSVVSNNVNNVVNVVVVVVPDDDPPPPPDDPDDDDDDDDDDDDDDDDDDDDDDDDDDDDDDDPPDDDDDDDDDDDD

Secondary structure (DSSP, 8-state):
--HHHHHHHHHHHHHHHHH--HHHHHHHHHHTTHHHHHHH-HHHHHHHHHHHHHHHT---TTHHHHHHHHTTS-TT---EEE-GGG-EEEE-SS----SSTTSSS-EEEES------HHHHHHHHHHHHHHHHHHHHHHHHTS-----------------------PPP-----PPP-PPPP----S--PPPPPPPP-